Protein AF-A0A662EWU8-F1 (afdb_monomer_lite)

pLDDT: mean 78.23, std 19.75, range [33.28, 98.69]

Structure (mmCIF, N/CA/C/O backbone):
data_AF-A0A662EWU8-F1
#
_entry.id   AF-A0A662EWU8-F1
#
loop_
_atom_site.group_PDB
_atom_site.id
_atom_site.type_symbol
_atom_site.label_atom_id
_atom_site.label_alt_id
_atom_site.label_comp_id
_atom_site.label_asym_id
_atom_site.label_entity_id
_atom_site.label_seq_id
_atom_site.pdbx_PDB_ins_code
_atom_site.Cartn_x
_atom_site.Cartn_y
_atom_site.Cartn_z
_atom_site.occupancy
_atom_site.B_iso_or_equiv
_atom_site.auth_seq_id
_atom_site.auth_comp_id
_atom_site.auth_asym_id
_atom_site.auth_atom_id
_atom_site.pdbx_PDB_model_num
ATOM 1 N N . MET A 1 1 ? -9.246 -21.190 12.528 1.00 51.22 1 MET A N 1
ATOM 2 C CA . MET A 1 1 ? -8.626 -21.209 13.874 1.00 51.22 1 MET A CA 1
ATOM 3 C C . MET A 1 1 ? -7.236 -21.807 13.786 1.00 51.22 1 MET A C 1
ATOM 5 O O . MET A 1 1 ? -7.092 -22.950 13.366 1.00 51.22 1 MET A O 1
ATOM 9 N N . ASN A 1 2 ? -6.225 -21.019 14.144 1.00 52.97 2 ASN A N 1
ATOM 10 C CA . ASN A 1 2 ? -4.827 -21.432 14.116 1.00 52.97 2 ASN A CA 1
ATOM 11 C C . ASN A 1 2 ? -4.598 -22.553 15.151 1.00 52.97 2 ASN A C 1
ATOM 13 O O . ASN A 1 2 ? -5.085 -22.444 16.279 1.00 52.97 2 ASN A O 1
ATOM 17 N N . LYS A 1 3 ? -3.885 -23.634 14.799 1.00 59.28 3 LYS A N 1
ATOM 18 C CA . LYS A 1 3 ? -3.670 -24.796 15.699 1.00 59.28 3 LYS A CA 1
ATOM 19 C C . LYS A 1 3 ? -3.056 -24.385 17.046 1.00 59.28 3 LYS A C 1
ATOM 21 O O . LYS A 1 3 ? -3.365 -24.975 18.078 1.00 59.28 3 LYS A O 1
ATOM 26 N N . THR A 1 4 ? -2.263 -23.320 17.038 1.00 57.41 4 THR A N 1
ATOM 27 C CA . THR A 1 4 ? -1.643 -22.705 18.215 1.00 57.41 4 THR A CA 1
ATOM 28 C C . THR A 1 4 ? -2.669 -22.075 19.160 1.00 57.41 4 THR A C 1
ATOM 30 O O . THR A 1 4 ? -2.573 -22.247 20.372 1.00 57.41 4 THR A O 1
ATOM 33 N N . ALA A 1 5 ? -3.703 -21.422 18.621 1.00 54.12 5 ALA A N 1
ATOM 34 C CA . ALA A 1 5 ? -4.773 -20.822 19.418 1.00 54.12 5 ALA A CA 1
ATOM 35 C C . ALA A 1 5 ? -5.625 -21.895 20.114 1.00 54.12 5 ALA A C 1
ATOM 37 O O . ALA A 1 5 ? -6.000 -21.734 21.272 1.00 54.12 5 ALA A O 1
ATOM 38 N N . LEU A 1 6 ? -5.860 -23.032 19.447 1.00 64.44 6 LEU A N 1
ATOM 39 C CA . LEU A 1 6 ? -6.594 -24.161 20.026 1.00 64.44 6 LEU A CA 1
ATOM 40 C C . LEU A 1 6 ? -5.825 -24.817 21.191 1.00 64.44 6 LEU A C 1
ATOM 42 O O . LEU A 1 6 ? -6.428 -25.167 22.204 1.00 64.44 6 LEU A O 1
ATOM 46 N N . MET A 1 7 ? -4.497 -24.958 21.075 1.00 64.81 7 MET A N 1
ATOM 47 C CA . MET A 1 7 ? -3.661 -25.512 22.150 1.00 64.81 7 MET A CA 1
ATOM 48 C C . MET A 1 7 ? -3.632 -24.616 23.394 1.00 64.81 7 MET A C 1
ATOM 50 O O . MET A 1 7 ? -3.741 -25.123 24.508 1.00 64.81 7 MET A O 1
ATOM 54 N N . ILE A 1 8 ? -3.514 -23.296 23.220 1.00 65.62 8 ILE A N 1
ATOM 55 C CA . ILE A 1 8 ? -3.480 -22.344 24.342 1.00 65.62 8 ILE A CA 1
ATOM 56 C C . ILE A 1 8 ? -4.811 -22.370 25.110 1.00 65.62 8 ILE A C 1
ATOM 58 O O . ILE A 1 8 ? -4.815 -22.432 26.339 1.00 65.62 8 ILE A O 1
ATOM 62 N N . LEU A 1 9 ? -5.936 -22.424 24.393 1.00 66.00 9 LEU A N 1
ATOM 63 C CA . LEU A 1 9 ? -7.277 -22.486 24.985 1.00 66.00 9 LEU A CA 1
ATOM 64 C C . LEU A 1 9 ? -7.493 -23.777 25.797 1.00 66.00 9 LEU A C 1
ATOM 66 O O . LEU A 1 9 ? -8.070 -23.744 26.885 1.00 66.00 9 LEU A O 1
ATOM 70 N N . LEU A 1 10 ? -6.956 -24.904 25.318 1.00 68.38 10 LEU A N 1
ATOM 71 C CA . LEU A 1 10 ? -6.970 -26.182 26.038 1.00 68.38 10 LEU A CA 1
ATOM 72 C C . LEU A 1 10 ? -6.142 -26.142 27.330 1.00 68.38 10 LEU A C 1
ATOM 74 O O . LEU A 1 10 ? -6.591 -26.648 28.357 1.00 68.38 10 LEU A O 1
ATOM 78 N N . ILE A 1 11 ? -4.963 -25.513 27.311 1.00 69.06 11 ILE A N 1
ATOM 79 C CA . ILE A 1 11 ? -4.109 -25.378 28.502 1.00 69.06 11 ILE A CA 1
ATOM 80 C C . ILE A 1 11 ? -4.790 -24.502 29.563 1.00 69.06 11 ILE A C 1
ATOM 82 O O . ILE A 1 11 ? -4.799 -24.865 30.740 1.00 69.06 11 ILE A O 1
ATOM 86 N N . ILE A 1 12 ? -5.416 -23.392 29.158 1.00 69.81 12 ILE A N 1
ATOM 87 C CA . ILE A 1 12 ? -6.144 -22.494 30.070 1.00 69.81 12 ILE A CA 1
ATOM 88 C C . ILE A 1 12 ? -7.323 -23.222 30.733 1.00 69.81 12 ILE A C 1
ATOM 90 O O . ILE A 1 12 ? -7.501 -23.125 31.949 1.00 69.81 12 ILE A O 1
ATOM 94 N N . LEU A 1 13 ? -8.082 -24.014 29.968 1.00 65.62 13 LEU A N 1
ATOM 95 C CA . LEU A 1 13 ? -9.186 -24.822 30.497 1.00 65.62 13 LEU A CA 1
ATOM 96 C C . LEU A 1 13 ? -8.715 -25.858 31.525 1.00 65.62 13 LEU A C 1
ATOM 98 O O . LEU A 1 13 ? -9.341 -26.013 32.574 1.00 65.62 13 LEU A O 1
ATOM 102 N N . ILE A 1 14 ? -7.593 -26.532 31.266 1.00 67.06 14 ILE A N 1
ATOM 103 C CA . ILE A 1 14 ? -7.030 -27.523 32.194 1.00 67.06 14 ILE A CA 1
ATOM 104 C C . ILE A 1 14 ? -6.593 -26.852 33.506 1.00 67.06 14 ILE A C 1
ATOM 106 O O . ILE A 1 14 ? -6.897 -27.356 34.588 1.00 67.06 14 ILE A O 1
ATOM 110 N N . VAL A 1 15 ? -5.942 -25.686 33.435 1.00 68.25 15 VAL A N 1
ATOM 111 C CA . VAL A 1 15 ? -5.520 -24.929 34.626 1.00 68.25 15 VAL A CA 1
ATOM 112 C C . VAL A 1 15 ? -6.727 -24.439 35.437 1.00 68.25 15 VAL A C 1
ATOM 114 O O . VAL A 1 15 ? -6.724 -24.556 36.665 1.00 68.25 15 VAL A O 1
ATOM 117 N N . ALA A 1 16 ? -7.789 -23.966 34.778 1.00 61.47 16 ALA A N 1
ATOM 118 C CA . ALA A 1 16 ? -9.012 -23.513 35.444 1.00 61.47 16 ALA A CA 1
ATOM 119 C C . ALA A 1 16 ? -9.717 -24.641 36.223 1.00 61.47 16 ALA A C 1
ATOM 121 O O . ALA A 1 16 ? -10.156 -24.433 37.357 1.00 61.47 16 ALA A O 1
ATOM 122 N N . VAL A 1 17 ? -9.765 -25.856 35.663 1.00 65.19 17 VAL A N 1
ATOM 123 C CA . VAL A 1 17 ? -10.359 -27.029 36.330 1.00 65.19 17 VAL A CA 1
ATOM 124 C C . VAL A 1 17 ? -9.543 -27.452 37.557 1.00 65.19 17 VAL A C 1
ATOM 126 O O . VAL A 1 17 ? -10.122 -27.752 38.603 1.00 65.19 17 VAL A O 1
ATOM 129 N N . ILE A 1 18 ? -8.208 -27.413 37.477 1.00 62.31 18 ILE A N 1
ATOM 130 C CA . ILE A 1 18 ? -7.324 -27.761 38.603 1.00 62.31 18 ILE A CA 1
ATOM 131 C C . ILE A 1 18 ? -7.493 -26.764 39.759 1.00 62.31 18 ILE A C 1
ATOM 133 O O . ILE A 1 18 ? -7.638 -27.166 40.915 1.00 62.31 18 ILE A O 1
ATOM 137 N N . ILE A 1 19 ? -7.525 -25.462 39.461 1.00 59.12 19 ILE A N 1
ATOM 138 C CA . ILE A 1 19 ? -7.686 -24.417 40.483 1.00 59.12 19 ILE A CA 1
ATOM 139 C C . ILE A 1 19 ? -9.084 -24.491 41.121 1.00 59.12 19 ILE A C 1
ATOM 141 O O . ILE A 1 19 ? -9.202 -24.407 42.347 1.00 59.12 19 ILE A O 1
ATOM 145 N N . GLY A 1 20 ? -10.132 -24.718 40.319 1.00 47.50 20 GLY A N 1
ATOM 146 C CA . GLY A 1 20 ? -11.506 -24.884 40.804 1.00 47.50 20 GLY A CA 1
ATOM 147 C C . GLY A 1 20 ? -11.689 -26.109 41.708 1.00 47.50 20 GLY A C 1
ATOM 148 O O . GLY A 1 20 ? -12.321 -26.010 42.763 1.00 47.50 20 GLY A O 1
ATOM 149 N N . GLY A 1 21 ? -11.072 -27.242 41.356 1.00 46.25 21 GLY A N 1
ATOM 150 C CA . GLY A 1 21 ? -11.110 -28.468 42.159 1.00 46.25 21 GLY A CA 1
ATOM 151 C C . GLY A 1 21 ? -10.453 -28.308 43.534 1.00 46.25 21 GLY A C 1
ATOM 152 O O . GLY A 1 21 ? -11.021 -28.715 44.548 1.00 46.25 21 GLY A O 1
ATOM 153 N N . ILE A 1 22 ? -9.302 -27.629 43.603 1.00 53.53 22 ILE A N 1
ATOM 154 C CA . ILE A 1 22 ? -8.590 -27.372 44.869 1.00 53.53 22 ILE A CA 1
ATOM 155 C C . ILE A 1 22 ? -9.406 -26.451 45.797 1.00 53.53 22 ILE A C 1
ATOM 157 O O . ILE A 1 22 ? -9.381 -26.610 47.023 1.00 53.53 22 ILE A O 1
ATOM 161 N N . PHE A 1 23 ? -10.155 -25.495 45.236 1.00 46.50 23 PHE A N 1
ATOM 162 C CA . PHE A 1 23 ? -10.954 -24.552 46.021 1.00 46.50 23 PHE A CA 1
ATOM 163 C C . PHE A 1 23 ? -12.201 -25.206 46.642 1.00 46.50 23 PHE A C 1
ATOM 165 O O . PHE A 1 23 ? -12.532 -24.924 47.796 1.00 46.50 23 PHE A O 1
ATOM 172 N N . ALA A 1 24 ? -12.841 -26.138 45.927 1.00 47.59 24 ALA A N 1
ATOM 173 C CA . ALA A 1 24 ? -14.002 -26.881 46.424 1.00 47.59 24 ALA A CA 1
ATOM 174 C C . ALA A 1 24 ? -13.655 -27.789 47.621 1.00 47.59 24 ALA A C 1
ATOM 176 O O . ALA A 1 24 ? -14.399 -27.835 48.603 1.00 47.59 24 ALA A O 1
ATOM 177 N N . VAL A 1 25 ? -12.481 -28.433 47.607 1.00 47.03 25 VAL A N 1
ATOM 178 C CA . VAL A 1 25 ? -12.020 -29.302 48.709 1.00 47.03 25 VAL A CA 1
ATOM 179 C C . VAL A 1 25 ? -11.765 -28.502 49.994 1.00 47.03 25 VAL A C 1
ATOM 181 O O . VAL A 1 25 ? -12.147 -28.928 51.086 1.00 47.03 25 VAL A O 1
ATOM 184 N N . ARG A 1 26 ? -11.211 -27.284 49.897 1.00 48.44 26 ARG A N 1
ATOM 185 C CA . ARG A 1 26 ? -11.016 -26.409 51.073 1.00 48.44 26 ARG A CA 1
ATOM 186 C C . ARG A 1 26 ? -12.326 -25.917 51.696 1.00 48.44 26 ARG A C 1
ATOM 188 O O . ARG A 1 26 ? -12.344 -25.647 52.898 1.00 48.44 26 ARG A O 1
ATOM 195 N N . ALA A 1 27 ? -13.400 -25.794 50.914 1.00 46.44 27 ALA A N 1
ATOM 196 C CA . ALA A 1 27 ? -14.707 -25.369 51.413 1.00 46.44 27 ALA A CA 1
ATOM 197 C C . ALA A 1 27 ? -15.411 -26.478 52.216 1.00 46.44 27 ALA A C 1
ATOM 199 O O . ALA A 1 27 ? -16.007 -26.194 53.254 1.00 46.44 27 ALA A O 1
ATOM 200 N N . VAL A 1 28 ? -15.273 -27.742 51.801 1.00 47.97 28 VAL A N 1
ATOM 201 C CA . VAL A 1 28 ? -15.883 -28.892 52.496 1.00 47.97 28 VAL A CA 1
ATOM 202 C C . VAL A 1 28 ? -15.183 -29.190 53.831 1.00 47.97 28 VAL A C 1
ATOM 204 O O . VAL A 1 28 ? -15.845 -29.498 54.821 1.00 47.97 28 VAL A O 1
ATOM 207 N N . VAL A 1 29 ? -13.863 -28.987 53.920 1.00 45.25 29 VAL A N 1
ATOM 208 C CA . VAL A 1 29 ? -13.081 -29.241 55.150 1.00 45.25 29 VAL A CA 1
ATOM 209 C C . VAL A 1 29 ? -13.365 -28.225 56.275 1.00 45.25 29 VAL A C 1
ATOM 211 O O . VAL A 1 29 ? -13.166 -28.536 57.448 1.00 45.25 29 VAL A O 1
ATOM 214 N N . LYS A 1 30 ? -13.897 -27.029 55.978 1.00 41.75 30 LYS A N 1
ATOM 215 C CA . LYS A 1 30 ? -14.212 -26.010 57.005 1.00 41.75 30 LYS A CA 1
ATOM 216 C C . LYS A 1 30 ? -15.579 -26.166 57.690 1.00 41.75 30 LYS A C 1
ATOM 218 O O . LYS A 1 30 ? -15.845 -25.429 58.635 1.00 41.75 30 LYS A O 1
ATOM 223 N N . SER A 1 31 ? -16.430 -27.102 57.260 1.00 43.09 31 SER A N 1
ATOM 224 C CA . SER A 1 31 ? -17.796 -27.261 57.798 1.00 43.09 31 SER A CA 1
ATOM 225 C C . SER A 1 31 ? -17.938 -28.322 58.903 1.00 43.09 31 SER A C 1
ATOM 227 O O . SER A 1 31 ? -19.032 -28.480 59.445 1.00 43.09 31 SER A O 1
ATOM 229 N N . ALA A 1 32 ? -16.884 -29.062 59.252 1.00 43.50 32 ALA A N 1
ATOM 230 C CA . ALA A 1 32 ? -16.985 -30.206 60.161 1.00 43.50 32 ALA A CA 1
ATOM 231 C C . ALA A 1 32 ? -16.188 -29.998 61.458 1.00 43.50 32 ALA A C 1
ATOM 233 O O . ALA A 1 32 ? -15.168 -30.638 61.698 1.00 43.50 32 ALA A O 1
ATOM 234 N N . THR A 1 33 ? -16.691 -29.132 62.336 1.00 45.72 33 THR A N 1
ATOM 235 C CA . THR A 1 33 ? -16.273 -29.097 63.744 1.00 45.72 33 THR A CA 1
ATOM 236 C C . THR A 1 33 ? -17.504 -29.086 64.636 1.00 45.72 33 THR A C 1
ATOM 238 O O . THR A 1 33 ? -18.063 -28.032 64.910 1.00 45.72 33 THR A O 1
ATOM 241 N N . ASN A 1 34 ? -17.933 -30.281 65.063 1.00 39.62 34 ASN A N 1
ATOM 242 C CA . ASN A 1 34 ? -18.439 -30.554 66.413 1.00 39.62 34 ASN A CA 1
ATOM 243 C C . ASN A 1 34 ? -18.612 -32.074 66.647 1.00 39.62 34 ASN A C 1
ATOM 245 O O . ASN A 1 34 ? -19.576 -32.686 66.209 1.00 39.62 34 ASN A O 1
ATOM 249 N N . THR A 1 35 ? -17.653 -32.633 67.391 1.00 40.75 35 THR A N 1
ATOM 250 C CA . THR A 1 35 ? -17.856 -33.498 68.572 1.00 40.75 35 THR A CA 1
ATOM 251 C C . THR A 1 35 ? -18.507 -34.893 68.405 1.00 40.75 35 THR A C 1
ATOM 253 O O . THR A 1 35 ? -19.720 -35.059 68.456 1.00 40.75 35 THR A O 1
ATOM 256 N N . THR A 1 36 ? -17.622 -35.906 68.415 1.00 44.06 36 THR A N 1
ATOM 257 C CA . THR A 1 36 ? -17.759 -37.253 69.030 1.00 44.06 36 THR A CA 1
ATOM 258 C C . THR A 1 36 ? -18.513 -38.365 68.282 1.00 44.06 36 THR A C 1
ATOM 260 O O . THR A 1 36 ? -19.571 -38.802 68.718 1.00 44.06 36 THR A O 1
ATOM 263 N N . GLN A 1 37 ? -17.864 -38.975 67.281 1.00 39.97 37 GLN A N 1
ATOM 264 C CA . GLN A 1 37 ? -17.948 -40.424 67.008 1.00 39.97 37 GLN A CA 1
ATOM 265 C C . GLN A 1 37 ? -16.569 -40.940 66.565 1.00 39.97 37 GLN A C 1
ATOM 267 O O . GLN A 1 37 ? -16.235 -41.025 65.387 1.00 39.97 37 GLN A O 1
ATOM 272 N N . ASN A 1 38 ? -15.727 -41.208 67.561 1.00 50.34 38 ASN A N 1
ATOM 273 C CA . ASN A 1 38 ? -14.336 -41.619 67.403 1.00 50.34 38 ASN A CA 1
ATOM 274 C C . ASN A 1 38 ? -14.239 -43.135 67.134 1.00 50.34 38 ASN A C 1
ATOM 276 O O . ASN A 1 38 ? -14.946 -43.910 67.773 1.00 50.34 38 ASN A O 1
ATOM 280 N N . LEU A 1 39 ? -13.306 -43.516 66.252 1.00 43.66 39 LEU A N 1
ATOM 281 C CA . LEU A 1 39 ? -12.791 -44.855 65.893 1.00 43.66 39 LEU A CA 1
ATOM 282 C C . LEU A 1 39 ? -13.272 -45.555 64.602 1.00 43.66 39 LEU A C 1
ATOM 284 O O . LEU A 1 39 ? -12.431 -46.196 63.983 1.00 43.66 39 LEU A O 1
ATOM 288 N N . THR A 1 40 ? -14.505 -45.410 64.103 1.00 47.47 40 THR A N 1
ATOM 289 C CA . THR A 1 40 ? -14.893 -46.024 62.799 1.00 47.47 40 THR A CA 1
ATOM 290 C C . THR A 1 40 ? -14.774 -45.079 61.603 1.00 47.47 40 THR A C 1
ATOM 292 O O . THR A 1 40 ? -14.431 -45.523 60.510 1.00 47.47 40 THR A O 1
ATOM 295 N N . GLN A 1 41 ? -14.976 -43.772 61.795 1.00 47.00 41 GLN A N 1
ATOM 296 C CA . GLN A 1 41 ? -14.809 -42.783 60.720 1.00 47.00 41 GLN A CA 1
ATOM 297 C C . GLN A 1 41 ? -13.339 -42.547 60.366 1.00 47.00 41 GLN A C 1
ATOM 299 O O . GLN A 1 41 ? -13.012 -42.393 59.198 1.00 47.00 41 GLN A O 1
ATOM 304 N N . GLN A 1 42 ? -12.433 -42.602 61.343 1.00 44.16 42 GLN A N 1
ATOM 305 C CA . GLN A 1 42 ? -11.007 -42.351 61.113 1.00 44.16 42 GLN A CA 1
ATOM 306 C C . GLN A 1 42 ? -10.372 -43.416 60.199 1.00 44.16 42 GLN A C 1
ATOM 308 O O . GLN A 1 42 ? -9.528 -43.094 59.374 1.00 44.16 42 GLN A O 1
ATOM 313 N N . GLN A 1 43 ? -10.859 -44.660 60.265 1.00 46.53 43 GLN A N 1
ATOM 314 C CA . GLN A 1 43 ? -10.416 -45.766 59.410 1.00 46.53 43 GLN A CA 1
ATOM 315 C C . GLN A 1 43 ? -11.028 -45.716 57.992 1.00 46.53 43 GLN A C 1
ATOM 317 O O . GLN A 1 43 ? -10.437 -46.240 57.051 1.00 46.53 43 GLN A O 1
ATOM 322 N N . GLN A 1 44 ? -12.192 -45.071 57.825 1.00 47.81 44 GLN A N 1
ATOM 323 C CA . GLN A 1 44 ? -12.800 -44.799 56.514 1.00 47.81 44 GLN A CA 1
ATOM 324 C C . GLN A 1 44 ? -12.187 -43.570 55.829 1.00 47.81 44 GLN A C 1
ATOM 326 O O . GLN A 1 44 ? -12.023 -43.587 54.613 1.00 47.81 44 GLN A O 1
ATOM 331 N N . VAL A 1 45 ? -11.792 -42.548 56.596 1.00 52.84 45 VAL A N 1
ATOM 332 C CA . VAL A 1 45 ? -11.069 -41.371 56.087 1.00 52.84 45 VAL A CA 1
ATOM 333 C C . VAL A 1 45 ? -9.669 -41.765 55.601 1.00 52.84 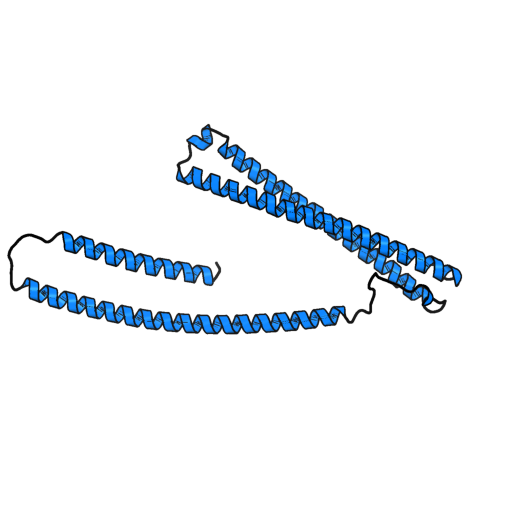45 VAL A C 1
ATOM 335 O O . VAL A 1 45 ? -9.302 -41.391 54.494 1.00 52.84 45 VAL A O 1
ATOM 338 N N . ASP A 1 46 ? -8.952 -42.629 56.329 1.00 50.62 46 ASP A N 1
ATOM 339 C CA . ASP A 1 46 ? -7.632 -43.148 55.915 1.00 50.62 46 ASP A CA 1
ATOM 340 C C . ASP A 1 46 ? -7.685 -44.001 54.624 1.00 50.62 46 ASP A C 1
ATOM 342 O O . ASP A 1 46 ? -6.721 -44.068 53.856 1.00 50.62 46 ASP A O 1
ATOM 346 N N . LEU A 1 47 ? -8.806 -44.694 54.375 1.00 54.41 47 LEU A N 1
ATOM 347 C CA . LEU A 1 47 ? -9.026 -45.461 53.140 1.00 54.41 47 LEU A CA 1
ATOM 348 C C . LEU A 1 47 ? -9.436 -44.558 51.968 1.00 54.41 47 LEU A C 1
ATOM 350 O O . LEU A 1 47 ? -9.001 -44.801 50.841 1.00 54.41 47 LEU A O 1
ATOM 354 N N . ALA A 1 48 ? -10.244 -43.528 52.232 1.00 55.28 48 ALA A N 1
ATOM 355 C CA . ALA A 1 48 ? -10.649 -42.535 51.241 1.00 55.28 48 ALA A CA 1
ATOM 356 C C . ALA A 1 48 ? -9.458 -41.668 50.794 1.00 55.28 48 ALA A C 1
ATOM 358 O O . ALA A 1 48 ? -9.229 -41.548 49.593 1.00 55.28 48 ALA A O 1
ATOM 359 N N . GLU A 1 49 ? -8.621 -41.192 51.725 1.00 57.50 49 GLU A N 1
ATOM 360 C CA . GLU A 1 49 ? -7.383 -40.462 51.401 1.00 57.50 49 GLU A CA 1
ATOM 361 C C . GLU A 1 49 ? -6.408 -41.323 50.589 1.00 57.50 49 GLU A C 1
ATOM 363 O O . GLU A 1 49 ? -5.786 -40.840 49.644 1.00 57.50 49 GLU A O 1
ATOM 368 N N . LYS A 1 50 ? -6.287 -42.624 50.893 1.00 61.91 50 LYS A N 1
ATOM 369 C CA . LYS A 1 50 ? -5.456 -43.536 50.088 1.00 61.91 50 LYS A CA 1
ATOM 370 C C . LYS A 1 50 ? -6.016 -43.771 48.688 1.00 61.91 50 LYS A C 1
ATOM 372 O O . LYS A 1 50 ? -5.225 -43.905 47.756 1.00 61.91 50 LYS A O 1
ATOM 377 N N . SER A 1 51 ? -7.338 -43.829 48.536 1.00 66.06 51 SER A N 1
ATOM 378 C CA . SER A 1 51 ? -7.996 -43.955 47.232 1.00 66.06 51 SER A CA 1
ATOM 379 C C . SER A 1 51 ? -7.762 -42.710 46.374 1.00 66.06 51 SER A C 1
ATOM 381 O O . SER A 1 51 ? -7.323 -42.828 45.231 1.00 66.06 51 SER A O 1
ATOM 383 N N . GLU A 1 52 ? -7.957 -41.520 46.945 1.00 67.25 52 GLU A N 1
ATOM 384 C CA . GLU A 1 52 ? -7.719 -40.247 46.256 1.00 67.25 52 GLU A CA 1
ATOM 385 C C . GLU A 1 52 ? -6.240 -40.052 45.903 1.00 67.25 52 GLU A C 1
ATOM 387 O O . GLU A 1 52 ? -5.921 -39.597 44.807 1.00 67.25 52 GLU A O 1
ATOM 392 N N . LEU A 1 53 ? -5.311 -40.468 46.772 1.00 69.44 53 LEU A N 1
ATOM 393 C CA . LEU A 1 53 ? -3.874 -40.401 46.492 1.00 69.44 53 LEU A CA 1
ATOM 394 C C . LEU A 1 53 ? -3.462 -41.307 45.317 1.00 69.44 53 LEU A C 1
ATOM 396 O O . LEU A 1 53 ? -2.553 -40.967 44.558 1.00 69.44 53 LEU A O 1
ATOM 400 N N . VAL A 1 54 ? -4.098 -42.473 45.170 1.00 75.81 54 VAL A N 1
ATOM 401 C CA . VAL A 1 54 ? -3.865 -43.376 44.030 1.00 75.81 54 VAL A CA 1
ATOM 402 C C . VAL A 1 54 ? -4.418 -42.764 42.744 1.00 75.81 54 VAL A C 1
ATOM 404 O O . VAL A 1 54 ? -3.750 -42.810 41.711 1.00 75.81 54 VAL A O 1
ATOM 407 N N . GLU A 1 55 ? -5.587 -42.133 42.807 1.00 74.81 55 GLU A N 1
ATOM 408 C CA . GLU A 1 55 ? -6.194 -41.468 41.656 1.00 74.81 55 GLU A CA 1
ATOM 409 C C . GLU A 1 55 ? -5.393 -40.238 41.205 1.00 74.81 55 GLU A C 1
ATOM 411 O O . GLU A 1 55 ? -5.079 -40.111 40.021 1.00 74.81 55 GLU A O 1
ATOM 416 N N . LEU A 1 56 ? -4.926 -39.411 42.144 1.00 71.88 56 LEU A N 1
ATOM 417 C CA . LEU A 1 56 ? -4.008 -38.297 41.881 1.00 71.88 56 LEU A CA 1
ATOM 418 C C . LEU A 1 56 ? -2.687 -38.760 41.256 1.00 71.88 56 LEU A C 1
ATOM 420 O O . LEU A 1 56 ? -2.187 -38.113 40.339 1.00 71.88 56 LEU A O 1
ATOM 424 N N . LYS A 1 57 ? -2.124 -39.893 41.697 1.00 74.81 57 LYS A N 1
ATOM 425 C CA . LYS A 1 57 ? -0.910 -40.465 41.084 1.00 74.81 57 LYS A CA 1
ATOM 426 C C . LYS A 1 57 ? -1.145 -40.923 39.647 1.00 74.81 57 LYS A C 1
ATOM 428 O O . LYS A 1 57 ? -0.285 -40.706 38.796 1.00 74.81 57 LYS A O 1
ATOM 433 N N . ASN A 1 58 ? -2.301 -41.519 39.369 1.00 78.12 58 ASN A N 1
ATOM 434 C CA . ASN A 1 58 ? -2.665 -41.926 38.013 1.00 78.12 58 ASN A CA 1
ATOM 435 C C . ASN A 1 58 ? -2.874 -40.708 37.102 1.00 78.12 58 ASN A C 1
ATOM 437 O O . ASN A 1 58 ? -2.393 -40.702 35.970 1.00 78.12 58 ASN A O 1
ATOM 441 N N . GLN A 1 59 ? -3.517 -39.650 37.607 1.00 74.94 59 GLN A N 1
ATOM 442 C CA . GLN A 1 59 ? -3.672 -38.387 36.882 1.00 74.94 59 GLN A CA 1
ATOM 443 C C . GLN A 1 59 ? -2.323 -37.706 36.617 1.00 74.94 59 GLN A C 1
ATOM 445 O O . GLN A 1 59 ? -2.093 -37.234 35.506 1.00 74.94 59 GLN A O 1
ATOM 450 N N . LEU A 1 60 ? -1.405 -37.709 37.590 1.00 72.44 60 LEU A N 1
ATOM 451 C CA . LEU A 1 60 ? -0.059 -37.154 37.423 1.00 72.44 60 LEU A CA 1
ATOM 452 C C . LEU A 1 60 ? 0.720 -37.895 36.326 1.00 72.44 60 LEU A C 1
ATOM 454 O O . LEU A 1 60 ? 1.314 -37.263 35.460 1.00 72.44 6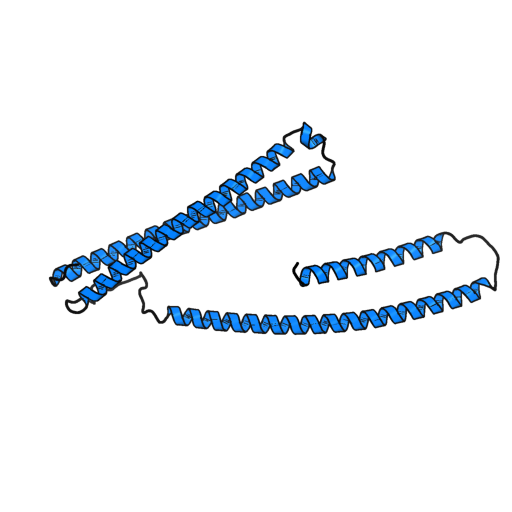0 LEU A O 1
ATOM 458 N N . SER A 1 61 ? 0.653 -39.229 36.313 1.00 79.88 61 SER A N 1
ATOM 459 C CA . SER A 1 61 ? 1.304 -40.055 35.287 1.00 79.88 61 SER A CA 1
ATOM 460 C C . SER A 1 61 ? 0.705 -39.840 33.887 1.00 79.88 61 SER A C 1
ATOM 462 O O . SER A 1 61 ? 1.435 -39.770 32.891 1.00 79.88 61 SER A O 1
ATOM 464 N N . ALA A 1 62 ? -0.618 -39.674 33.796 1.00 74.69 62 ALA A N 1
ATOM 465 C CA . ALA A 1 62 ? -1.285 -39.321 32.544 1.00 74.69 62 ALA A CA 1
ATOM 466 C C . ALA A 1 62 ? -0.857 -37.927 32.049 1.00 74.69 62 ALA A C 1
ATOM 468 O O . ALA A 1 62 ? -0.598 -37.741 30.858 1.00 74.69 62 ALA A O 1
ATOM 469 N N . LEU A 1 63 ? -0.709 -36.967 32.967 1.00 72.62 63 LEU A N 1
ATOM 470 C CA . LEU A 1 63 ? -0.255 -35.614 32.656 1.00 72.62 63 LEU A CA 1
ATOM 471 C C . LEU A 1 63 ? 1.208 -35.595 32.189 1.00 72.62 63 LEU A C 1
ATOM 473 O O . LEU A 1 63 ? 1.513 -34.957 31.186 1.00 72.62 63 LEU A O 1
ATOM 477 N N . GLU A 1 64 ? 2.099 -36.345 32.842 1.00 76.50 64 GLU A N 1
ATOM 478 C CA . GLU A 1 64 ? 3.499 -36.509 32.418 1.00 76.50 64 GLU A CA 1
ATOM 479 C C . GLU A 1 64 ? 3.601 -37.095 31.003 1.00 76.50 64 GLU A C 1
ATOM 481 O O . GLU A 1 64 ? 4.400 -36.637 30.183 1.00 76.50 64 GLU A O 1
ATOM 486 N N . THR A 1 65 ? 2.747 -38.068 30.684 1.00 82.19 65 THR A N 1
ATOM 487 C CA . THR A 1 65 ? 2.671 -38.653 29.339 1.00 82.19 65 THR A CA 1
ATOM 488 C C . THR A 1 65 ? 2.208 -37.616 28.313 1.00 82.19 65 THR A C 1
ATOM 490 O O . THR A 1 65 ? 2.817 -37.479 27.251 1.00 82.19 65 THR A O 1
ATOM 493 N N . SER A 1 66 ? 1.184 -36.826 28.646 1.00 73.94 66 SER A N 1
ATOM 494 C CA . SER A 1 66 ? 0.693 -35.754 27.776 1.00 73.94 66 SER A CA 1
ATOM 495 C C . SER A 1 66 ? 1.746 -34.663 27.545 1.00 73.94 66 SER A C 1
ATOM 497 O O . SER A 1 66 ? 1.901 -34.196 26.419 1.00 73.94 66 SER A O 1
ATOM 499 N N . ILE A 1 67 ? 2.506 -34.284 28.577 1.00 76.06 67 ILE A N 1
ATOM 500 C CA . ILE A 1 67 ? 3.599 -33.303 28.475 1.00 76.06 67 ILE A CA 1
ATOM 501 C C . ILE A 1 67 ? 4.696 -33.808 27.531 1.00 76.06 67 ILE A C 1
ATOM 503 O O . ILE A 1 67 ? 5.204 -33.047 26.704 1.00 76.06 67 ILE A O 1
ATOM 507 N N . ASN A 1 68 ? 5.048 -35.092 27.615 1.00 80.94 68 ASN A N 1
ATOM 508 C CA . ASN A 1 68 ? 6.058 -35.683 26.738 1.00 80.94 68 ASN A CA 1
ATOM 509 C C . ASN A 1 68 ? 5.611 -35.712 25.271 1.00 80.94 68 ASN A C 1
ATOM 511 O O . ASN A 1 68 ? 6.426 -35.422 24.394 1.00 80.94 68 ASN A O 1
ATOM 515 N N . ASN A 1 69 ? 4.331 -35.985 25.008 1.00 80.44 69 ASN A N 1
ATOM 516 C CA . ASN A 1 69 ? 3.773 -35.939 23.655 1.00 80.44 69 ASN A CA 1
ATOM 517 C C . ASN A 1 69 ? 3.784 -34.511 23.091 1.00 80.44 69 ASN A C 1
ATOM 519 O O . ASN A 1 69 ? 4.297 -34.294 21.999 1.00 80.44 69 ASN A O 1
ATOM 523 N N . VAL A 1 70 ? 3.351 -33.515 23.875 1.00 76.75 70 VAL A N 1
ATOM 524 C CA . VAL A 1 70 ? 3.402 -32.097 23.465 1.00 76.75 70 VAL A CA 1
ATOM 525 C C . VAL A 1 70 ? 4.837 -31.652 23.166 1.00 76.75 70 VAL A C 1
ATOM 527 O O . VAL A 1 70 ? 5.080 -30.923 22.208 1.00 76.75 70 VAL A O 1
ATOM 530 N N . LYS A 1 71 ? 5.819 -32.106 23.951 1.00 79.44 71 LYS A N 1
ATOM 531 C CA . LYS A 1 71 ? 7.236 -31.795 23.715 1.00 79.44 71 LYS A CA 1
ATOM 532 C C . LYS A 1 71 ? 7.763 -32.404 22.410 1.00 79.44 71 LYS A C 1
ATOM 534 O O . LYS A 1 71 ? 8.615 -31.797 21.758 1.00 79.44 71 LYS A O 1
ATOM 539 N N . LEU A 1 72 ? 7.280 -33.590 22.045 1.00 84.75 72 LEU A N 1
ATOM 540 C CA . LEU A 1 72 ? 7.581 -34.249 20.774 1.00 84.75 72 LEU A CA 1
ATOM 541 C C . LEU A 1 72 ? 6.982 -33.472 19.597 1.00 84.75 72 LEU A C 1
ATOM 543 O O . LEU A 1 72 ? 7.728 -33.106 18.688 1.00 84.75 72 LEU A O 1
ATOM 547 N N . ASP A 1 73 ? 5.699 -33.118 19.679 1.00 78.75 73 ASP A N 1
ATOM 548 C CA . ASP A 1 73 ? 4.995 -32.338 18.651 1.00 78.75 73 ASP A CA 1
ATOM 549 C C . ASP A 1 73 ? 5.629 -30.954 18.449 1.00 78.75 73 ASP A C 1
ATOM 551 O O . ASP A 1 73 ? 5.788 -30.475 17.321 1.00 78.75 73 ASP A O 1
ATOM 555 N N . LEU A 1 74 ? 6.055 -30.310 19.542 1.00 75.38 74 LEU A N 1
ATOM 556 C CA . LEU A 1 74 ? 6.746 -29.025 19.488 1.00 75.38 74 LEU A CA 1
ATOM 557 C C . LEU A 1 74 ? 8.081 -29.153 18.745 1.00 75.38 74 LEU A C 1
ATOM 559 O O . LEU A 1 74 ? 8.393 -28.328 17.892 1.00 75.38 74 LEU A O 1
ATOM 563 N N . LYS A 1 75 ? 8.849 -30.213 19.025 1.00 84.31 75 LYS A N 1
ATOM 564 C CA . LYS A 1 75 ? 10.132 -30.470 18.359 1.00 84.31 75 LYS A CA 1
ATOM 565 C C . LYS A 1 75 ? 9.950 -30.738 16.865 1.00 84.31 75 LYS A C 1
ATOM 567 O O . LYS A 1 75 ? 10.739 -30.247 16.059 1.00 84.31 75 LYS A O 1
ATOM 572 N N . GLU A 1 76 ? 8.920 -31.491 16.491 1.00 85.12 76 GLU A N 1
ATOM 573 C CA . GLU A 1 76 ? 8.579 -31.735 15.088 1.00 85.12 76 GLU A CA 1
ATOM 574 C C . GLU A 1 76 ? 8.176 -30.436 14.375 1.00 85.12 76 GLU A C 1
ATOM 576 O O . GLU A 1 76 ? 8.684 -30.139 13.293 1.00 85.12 76 GLU A O 1
ATOM 581 N N . THR A 1 77 ? 7.364 -29.604 15.031 1.00 80.25 77 THR A N 1
ATOM 582 C CA . THR A 1 77 ? 6.952 -28.292 14.513 1.00 80.25 77 THR A CA 1
ATOM 583 C C . THR A 1 77 ? 8.148 -27.356 14.322 1.00 80.25 77 THR A C 1
ATOM 585 O O . THR A 1 77 ? 8.277 -26.736 13.268 1.00 80.25 77 THR A O 1
ATOM 588 N N . THR A 1 78 ? 9.067 -27.286 15.292 1.00 80.88 78 THR A N 1
ATOM 589 C CA . THR A 1 78 ? 10.297 -26.486 15.179 1.00 80.88 78 THR A CA 1
ATOM 590 C C . THR A 1 78 ? 11.168 -26.948 14.012 1.00 80.88 78 THR A C 1
ATOM 592 O O . THR A 1 78 ? 11.662 -26.116 13.255 1.00 80.88 78 THR A O 1
ATOM 595 N N . ASN A 1 79 ? 11.330 -28.260 13.823 1.00 85.44 79 ASN A N 1
ATOM 596 C CA . ASN A 1 79 ? 12.110 -28.794 12.705 1.00 85.44 79 ASN A CA 1
ATOM 597 C C . ASN A 1 79 ? 11.466 -28.465 11.349 1.00 85.44 79 ASN A C 1
ATOM 599 O O . ASN A 1 79 ? 12.172 -28.113 10.404 1.00 85.44 79 ASN A O 1
ATOM 603 N N . ASN A 1 80 ? 10.136 -28.544 11.257 1.00 84.31 80 ASN A N 1
ATOM 604 C CA . ASN A 1 80 ? 9.398 -28.196 10.045 1.00 84.31 80 ASN A CA 1
ATOM 605 C C . ASN A 1 80 ? 9.550 -26.700 9.712 1.00 84.31 80 ASN A C 1
ATOM 607 O O . ASN A 1 80 ? 9.935 -26.354 8.598 1.00 84.31 80 ASN A O 1
ATOM 611 N N . LEU A 1 81 ? 9.371 -25.820 10.702 1.00 79.38 81 LEU A N 1
ATOM 612 C CA . LEU A 1 81 ? 9.584 -24.378 10.539 1.00 79.38 81 LEU A CA 1
ATOM 613 C C . LEU A 1 81 ? 11.022 -24.051 10.123 1.00 79.38 81 LEU A C 1
ATOM 615 O O . LEU A 1 81 ? 11.229 -23.247 9.219 1.00 79.38 81 LEU A O 1
ATOM 619 N N . GLN A 1 82 ? 12.021 -24.710 10.713 1.00 83.06 82 GLN A N 1
ATOM 620 C CA . GLN A 1 82 ? 13.417 -24.516 10.322 1.00 83.06 82 GLN A CA 1
ATOM 621 C C . GLN A 1 82 ? 13.668 -24.933 8.865 1.00 83.06 82 GLN A C 1
ATOM 623 O O . GLN A 1 82 ? 14.399 -24.252 8.147 1.00 83.06 82 GLN A O 1
ATOM 628 N N . SER A 1 83 ? 13.039 -26.022 8.410 1.00 84.00 83 SER A N 1
ATOM 629 C CA . SER A 1 83 ? 13.102 -26.455 7.011 1.00 84.00 83 SER A CA 1
ATOM 630 C C . SER A 1 83 ? 12.454 -25.439 6.066 1.00 84.00 83 SER A C 1
ATOM 632 O O . SER A 1 83 ? 13.011 -25.147 5.008 1.00 84.00 83 SER A O 1
ATOM 634 N N . GLN A 1 84 ? 11.308 -24.867 6.447 1.00 80.12 84 GLN A N 1
ATOM 635 C CA . GLN A 1 84 ? 10.638 -23.822 5.667 1.00 80.12 84 GLN A CA 1
ATOM 636 C C . GLN A 1 84 ? 11.484 -22.548 5.591 1.00 80.12 84 GLN A C 1
ATOM 638 O O . GLN A 1 84 ? 11.670 -22.012 4.505 1.00 80.12 84 GLN A O 1
ATOM 643 N N . ILE A 1 85 ? 12.082 -22.114 6.707 1.00 78.06 85 ILE A N 1
ATOM 644 C CA . ILE A 1 85 ? 13.000 -20.964 6.739 1.00 78.06 85 ILE A CA 1
ATOM 645 C C . ILE A 1 85 ? 14.186 -21.182 5.796 1.00 78.06 85 ILE A C 1
ATOM 647 O O . ILE A 1 85 ? 14.571 -20.269 5.071 1.00 78.06 85 ILE A O 1
ATOM 651 N N . ASN A 1 86 ? 14.769 -22.382 5.784 1.00 81.44 86 ASN A N 1
ATOM 652 C CA . ASN A 1 86 ? 15.885 -22.685 4.889 1.00 81.44 86 ASN A CA 1
ATOM 653 C C . ASN A 1 86 ? 15.444 -22.669 3.416 1.00 81.44 86 ASN A C 1
ATOM 655 O O . ASN A 1 86 ? 16.140 -22.091 2.588 1.00 81.44 86 ASN A O 1
ATOM 659 N N . THR A 1 87 ? 14.260 -23.210 3.115 1.00 81.50 87 THR A N 1
ATOM 660 C CA . THR A 1 87 ? 13.682 -23.187 1.759 1.00 81.50 87 THR A CA 1
ATOM 661 C C . THR A 1 87 ? 13.422 -21.752 1.289 1.00 81.50 87 THR A C 1
ATOM 663 O O . THR A 1 87 ? 13.776 -21.397 0.170 1.00 81.50 87 THR A O 1
ATOM 666 N N . LEU A 1 88 ? 12.868 -20.896 2.154 1.00 73.62 88 LEU A N 1
ATOM 667 C CA . LEU A 1 88 ? 12.627 -19.481 1.850 1.00 73.62 88 LEU A CA 1
ATOM 668 C C . LEU A 1 88 ? 13.934 -18.704 1.640 1.00 73.62 88 LEU A C 1
ATOM 670 O O . LEU A 1 88 ? 14.016 -17.876 0.738 1.00 73.62 88 LEU A O 1
ATOM 674 N N . LYS A 1 89 ? 14.984 -19.000 2.418 1.00 74.94 89 LYS A N 1
ATOM 675 C CA . LYS A 1 89 ? 16.319 -18.413 2.210 1.00 74.94 89 LYS A CA 1
ATOM 676 C C . LYS A 1 89 ? 16.937 -18.828 0.875 1.00 74.94 89 LYS A C 1
ATOM 678 O O . LYS A 1 89 ? 17.536 -17.993 0.204 1.00 74.94 89 LYS A O 1
ATOM 683 N N . GLU A 1 90 ? 16.789 -20.090 0.477 1.00 73.19 90 GLU A N 1
ATOM 684 C CA . GLU A 1 90 ? 17.244 -20.573 -0.834 1.00 73.19 90 GLU A CA 1
ATOM 685 C C . GLU A 1 90 ? 16.448 -19.928 -1.981 1.00 73.19 90 GLU A C 1
ATOM 687 O O . GLU A 1 90 ? 17.035 -19.517 -2.983 1.00 73.19 90 GLU A O 1
ATOM 692 N N . GLN A 1 91 ? 15.135 -19.748 -1.817 1.00 70.31 91 GLN A N 1
ATOM 693 C CA . GLN A 1 91 ? 14.293 -19.032 -2.781 1.00 70.31 91 GLN A CA 1
ATOM 694 C C . GLN A 1 91 ? 14.672 -17.548 -2.900 1.00 70.31 91 GLN A C 1
ATOM 696 O O . GLN A 1 91 ? 14.800 -17.057 -4.019 1.00 70.31 91 GLN A O 1
ATOM 701 N N . GLN A 1 92 ? 14.944 -16.851 -1.790 1.00 62.41 92 GLN A N 1
ATOM 702 C CA . GLN A 1 92 ? 15.437 -15.465 -1.813 1.00 62.41 92 GLN A CA 1
ATOM 703 C C . GLN A 1 92 ? 16.808 -15.340 -2.488 1.00 62.41 92 GLN A C 1
ATOM 705 O O . GLN A 1 92 ? 17.014 -14.435 -3.293 1.00 62.41 92 GLN A O 1
ATOM 710 N N . ALA A 1 93 ? 17.735 -16.266 -2.221 1.00 59.12 93 ALA A N 1
ATOM 711 C CA . ALA A 1 93 ? 19.035 -16.284 -2.892 1.00 59.12 93 ALA A CA 1
ATOM 712 C C . ALA A 1 93 ? 18.903 -16.533 -4.407 1.00 59.12 93 ALA A C 1
ATOM 714 O O . ALA A 1 93 ? 19.671 -15.985 -5.198 1.00 59.12 93 ALA A O 1
ATOM 715 N N . THR A 1 94 ? 17.903 -17.319 -4.818 1.00 55.06 94 THR A N 1
ATOM 716 C CA . THR A 1 94 ? 17.604 -17.576 -6.234 1.00 55.06 94 THR A CA 1
ATOM 717 C C . THR A 1 94 ? 16.932 -16.366 -6.899 1.00 55.06 94 THR A C 1
ATOM 719 O O . THR A 1 94 ? 17.272 -16.041 -8.033 1.00 55.06 94 THR A O 1
ATOM 722 N N . GLN A 1 95 ? 16.058 -15.634 -6.193 1.00 51.06 95 GLN A N 1
ATOM 723 C CA . GLN A 1 95 ? 15.470 -14.381 -6.692 1.00 51.06 95 GLN A CA 1
ATOM 724 C C . GLN A 1 95 ? 16.507 -13.251 -6.813 1.00 51.06 95 GLN A C 1
ATOM 726 O O . GLN A 1 95 ? 16.514 -12.525 -7.804 1.00 51.06 95 GLN A O 1
ATOM 731 N N . GLN A 1 96 ? 17.466 -13.149 -5.886 1.00 46.41 96 GLN A N 1
ATOM 732 C CA . GLN A 1 96 ? 18.593 -12.214 -6.028 1.00 46.41 96 GLN A CA 1
ATOM 733 C C . GLN A 1 96 ? 19.515 -12.560 -7.212 1.00 46.41 96 GLN A C 1
ATOM 735 O O . GLN A 1 96 ? 20.157 -11.670 -7.763 1.00 46.41 96 GLN A O 1
ATOM 740 N N . GLN A 1 97 ? 19.562 -13.825 -7.649 1.00 42.03 97 GLN A N 1
ATOM 741 C CA . GLN A 1 97 ? 20.265 -14.217 -8.876 1.00 42.03 97 GLN A CA 1
ATOM 742 C C . GLN A 1 97 ? 19.446 -13.989 -10.153 1.00 42.03 97 GLN A C 1
ATOM 744 O O . GLN A 1 97 ? 20.049 -13.721 -11.190 1.00 42.03 97 GLN A O 1
ATOM 749 N N . SER A 1 98 ? 18.108 -14.029 -10.108 1.00 33.97 98 SER A N 1
ATOM 750 C CA . SER A 1 98 ? 17.289 -13.698 -11.283 1.00 33.97 98 SER A CA 1
ATOM 751 C C . SER A 1 98 ? 17.285 -12.199 -11.595 1.00 33.97 98 SER A C 1
ATOM 753 O O . SER A 1 98 ? 17.318 -11.853 -12.772 1.00 33.97 98 SER A O 1
ATOM 755 N N . PHE A 1 99 ? 17.391 -11.319 -10.590 1.00 36.50 99 PHE A N 1
ATOM 756 C CA . PHE A 1 99 ? 17.615 -9.877 -10.811 1.00 36.50 99 PHE A CA 1
ATOM 757 C C . PHE A 1 99 ? 19.042 -9.526 -11.268 1.00 36.50 99 PHE A C 1
ATOM 759 O O . PHE A 1 99 ? 19.278 -8.428 -11.758 1.00 36.50 99 PHE A O 1
ATOM 766 N N . ALA A 1 100 ? 19.997 -10.454 -11.162 1.00 33.91 100 ALA A N 1
ATOM 767 C CA . ALA A 1 100 ? 21.368 -10.266 -11.642 1.00 33.91 100 ALA A CA 1
ATOM 768 C C . ALA A 1 100 ? 21.595 -10.781 -13.080 1.00 33.91 100 ALA A C 1
ATOM 770 O O . ALA A 1 100 ? 22.729 -10.760 -13.557 1.00 33.91 100 ALA A O 1
ATOM 771 N N . SER A 1 101 ? 20.550 -11.272 -13.761 1.00 33.28 101 SER A N 1
ATOM 772 C CA . SER A 1 101 ? 20.655 -11.859 -15.111 1.00 33.28 101 SER A CA 1
ATOM 773 C C . SER A 1 101 ? 19.882 -11.120 -16.210 1.00 33.28 101 SER A C 1
ATOM 775 O O . SER A 1 101 ? 19.999 -11.478 -17.380 1.00 33.28 101 SER A O 1
ATOM 777 N N . THR A 1 102 ? 19.180 -10.043 -15.865 1.00 35.50 102 THR A N 1
ATOM 778 C CA . THR A 1 102 ? 18.863 -8.947 -16.789 1.00 35.50 102 THR A CA 1
ATOM 779 C C . THR A 1 102 ? 19.867 -7.833 -16.529 1.00 35.50 102 THR A C 1
ATOM 781 O O . THR A 1 102 ? 19.808 -7.150 -15.511 1.00 35.50 102 THR A O 1
ATOM 784 N N . ASP A 1 103 ? 20.855 -7.743 -17.416 1.00 35.66 103 ASP A N 1
ATOM 785 C CA . ASP A 1 103 ? 21.941 -6.768 -17.406 1.00 35.66 103 ASP A CA 1
ATOM 786 C C . ASP A 1 103 ? 21.478 -5.351 -17.021 1.00 35.66 103 ASP A C 1
ATOM 788 O O . ASP A 1 103 ? 20.716 -4.716 -17.742 1.00 35.66 103 ASP A O 1
ATOM 792 N N . ASN A 1 104 ? 22.014 -4.863 -15.898 1.00 34.16 104 ASN A N 1
ATOM 793 C CA . ASN A 1 104 ? 22.424 -3.481 -15.637 1.00 34.16 104 ASN A CA 1
ATOM 794 C C . ASN A 1 104 ? 21.741 -2.386 -16.477 1.00 34.16 104 ASN A C 1
ATOM 796 O O . ASN A 1 104 ? 22.370 -1.772 -17.342 1.00 34.16 104 ASN A O 1
ATOM 800 N N . PHE A 1 105 ? 20.516 -2.031 -16.113 1.00 37.91 105 PHE A N 1
ATOM 801 C CA . PHE A 1 105 ? 20.051 -0.658 -16.268 1.00 37.91 105 PHE A CA 1
ATOM 802 C C . PHE A 1 105 ? 19.791 -0.072 -14.884 1.00 37.91 105 PHE A C 1
ATOM 804 O O . PHE A 1 105 ? 18.669 0.145 -14.447 1.00 37.91 105 PHE A O 1
ATOM 811 N N . VAL A 1 106 ? 20.879 0.131 -14.140 1.00 39.31 106 VAL A N 1
ATOM 812 C CA . VAL A 1 106 ? 20.847 1.043 -13.000 1.00 39.31 106 VAL A CA 1
ATOM 813 C C . VAL A 1 106 ? 20.685 2.434 -13.607 1.00 39.31 106 VAL A C 1
ATOM 815 O O . VAL A 1 106 ? 21.576 2.892 -14.320 1.00 39.31 106 VAL A O 1
ATOM 818 N N . TYR A 1 107 ? 19.570 3.105 -13.320 1.00 46.66 107 TYR A N 1
ATOM 819 C CA . TYR A 1 107 ? 19.256 4.481 -13.747 1.00 46.66 107 TYR A CA 1
ATOM 820 C C . TYR A 1 107 ? 20.310 5.536 -13.333 1.00 46.66 107 TYR A C 1
ATOM 822 O O . TYR A 1 107 ? 20.240 6.701 -13.711 1.00 46.66 107 TYR A O 1
ATOM 830 N N . GLY A 1 108 ? 21.352 5.132 -12.606 1.00 45.94 108 GLY A N 1
ATOM 831 C CA . GLY A 1 108 ? 22.555 5.911 -12.358 1.00 45.94 108 GLY A CA 1
ATOM 832 C C . GLY A 1 108 ? 23.654 5.622 -13.383 1.00 45.94 108 GLY A C 1
ATOM 833 O O . GLY A 1 108 ? 24.342 4.609 -13.294 1.00 45.94 108 GLY A O 1
ATOM 834 N N . SER A 1 109 ? 23.902 6.598 -14.264 1.00 59.31 109 SER A N 1
ATOM 835 C CA . SER A 1 109 ? 25.087 6.721 -15.135 1.00 59.31 109 SER A CA 1
ATOM 836 C C . SER A 1 109 ? 25.100 5.866 -16.415 1.00 59.31 109 SER A C 1
ATOM 838 O O . SER A 1 109 ? 26.037 5.102 -16.664 1.00 59.31 109 SER A O 1
ATOM 840 N N . PHE A 1 110 ? 24.146 6.095 -17.320 1.00 71.75 110 PHE A N 1
ATOM 841 C CA . PHE A 1 110 ? 24.347 5.738 -18.727 1.00 71.75 110 PHE A CA 1
ATOM 842 C C . PHE A 1 110 ? 25.448 6.610 -19.363 1.00 71.75 110 PHE A C 1
ATOM 844 O O . PHE A 1 110 ? 25.311 7.833 -19.461 1.00 71.75 110 PHE A O 1
ATOM 851 N N . ASP A 1 111 ? 26.541 5.996 -19.830 1.00 78.62 111 ASP A N 1
ATOM 852 C CA . ASP A 1 111 ? 27.568 6.712 -20.595 1.00 78.62 111 ASP A CA 1
ATOM 853 C C . ASP A 1 111 ? 27.139 6.872 -22.061 1.00 78.62 111 ASP A C 1
ATOM 855 O O . ASP A 1 111 ? 27.282 5.973 -22.895 1.00 78.62 111 ASP A O 1
ATOM 859 N N . ILE A 1 112 ? 26.673 8.077 -22.393 1.00 79.06 112 ILE A N 1
ATOM 860 C CA . ILE A 1 112 ? 26.239 8.471 -23.739 1.00 79.06 112 ILE A CA 1
ATOM 861 C C . ILE A 1 112 ? 27.311 8.246 -24.824 1.00 79.06 112 ILE A C 1
ATOM 863 O O . ILE A 1 112 ? 26.984 8.159 -26.012 1.00 79.06 112 ILE A O 1
ATOM 867 N N . ASN A 1 113 ? 28.593 8.146 -24.454 1.00 79.38 113 ASN A N 1
ATOM 868 C CA . ASN A 1 113 ? 29.689 7.945 -25.403 1.00 79.38 113 ASN A CA 1
ATOM 869 C C . ASN A 1 113 ? 29.764 6.517 -25.958 1.00 79.38 113 ASN A C 1
ATOM 871 O O . ASN A 1 113 ? 30.390 6.313 -27.000 1.00 79.38 113 ASN A O 1
ATOM 875 N N . VAL A 1 114 ? 29.101 5.548 -25.318 1.00 83.69 114 VAL A N 1
ATOM 876 C CA . VAL A 1 114 ? 29.005 4.157 -25.798 1.00 83.69 114 VAL A CA 1
ATOM 877 C C . VAL A 1 114 ? 28.103 4.047 -27.039 1.00 83.69 114 VAL A C 1
ATOM 879 O O . VAL A 1 114 ? 28.242 3.114 -27.841 1.00 83.69 114 VAL A O 1
ATOM 882 N N . LEU A 1 115 ? 27.220 5.028 -27.259 1.00 86.69 115 LEU A N 1
ATOM 883 C CA . LEU A 1 115 ? 26.349 5.071 -28.430 1.00 86.69 115 LEU A CA 1
ATOM 884 C C . LEU A 1 115 ? 27.113 5.366 -29.720 1.00 86.69 115 LEU A C 1
ATOM 886 O O . LEU A 1 115 ? 27.844 6.356 -29.848 1.00 86.69 115 LEU A O 1
ATOM 890 N N . ASN A 1 116 ? 26.836 4.540 -30.721 1.00 86.19 116 ASN A N 1
ATOM 891 C CA . ASN A 1 116 ? 27.320 4.659 -32.084 1.00 86.19 116 ASN A CA 1
ATOM 892 C C . ASN A 1 116 ? 26.230 4.229 -33.083 1.00 86.19 116 ASN A C 1
ATOM 894 O O . ASN A 1 116 ? 25.161 3.746 -32.715 1.00 86.19 116 ASN A O 1
ATOM 898 N N . ALA A 1 117 ? 26.502 4.387 -34.379 1.00 85.94 117 ALA A N 1
ATOM 899 C CA . ALA A 1 117 ? 25.526 4.090 -35.427 1.00 85.94 117 ALA A CA 1
ATOM 900 C C . ALA A 1 117 ? 25.035 2.624 -35.448 1.00 85.94 117 ALA A C 1
ATOM 902 O O . ALA A 1 117 ? 23.956 2.355 -35.963 1.00 85.94 117 ALA A O 1
ATOM 903 N N . GLN A 1 118 ? 25.802 1.668 -34.917 1.00 86.25 118 GLN A N 1
ATOM 904 C CA . GLN A 1 118 ? 25.451 0.245 -34.977 1.00 86.25 118 GLN A CA 1
ATOM 905 C C . GLN A 1 118 ? 24.513 -0.176 -33.842 1.00 86.25 118 GLN A C 1
ATOM 907 O O . GLN A 1 118 ? 23.642 -1.010 -34.066 1.00 86.25 118 GLN A O 1
ATOM 912 N N . ASN A 1 119 ? 24.672 0.400 -32.647 1.00 83.62 119 ASN A N 1
ATOM 913 C CA . ASN A 1 119 ? 23.890 0.033 -31.461 1.00 83.6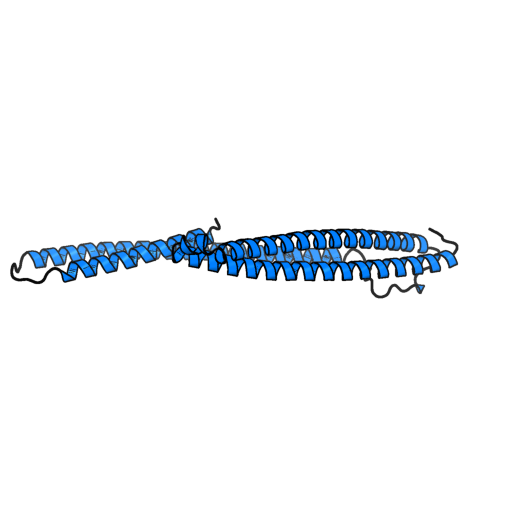2 119 ASN A CA 1
ATOM 914 C C . ASN A 1 119 ? 22.749 1.016 -31.147 1.00 83.62 119 ASN A C 1
ATOM 916 O O . ASN A 1 119 ? 21.897 0.720 -30.318 1.00 83.62 119 ASN A O 1
ATOM 920 N N . CYS A 1 120 ? 22.692 2.158 -31.833 1.00 88.12 120 CYS A N 1
ATOM 921 C CA . CYS A 1 120 ? 21.726 3.212 -31.542 1.00 88.12 120 CYS A CA 1
ATOM 922 C C . CYS A 1 120 ? 20.261 2.773 -31.581 1.00 88.12 120 CYS A C 1
ATOM 924 O O . CYS A 1 120 ? 19.488 3.206 -30.739 1.00 88.12 120 CYS A O 1
ATOM 926 N N . ARG A 1 121 ? 19.871 1.914 -32.531 1.00 87.75 121 ARG A N 1
ATOM 927 C CA . ARG A 1 121 ? 18.485 1.427 -32.606 1.00 87.75 121 ARG A CA 1
ATOM 928 C C . ARG A 1 121 ? 18.115 0.586 -31.386 1.00 87.75 121 ARG A C 1
ATOM 930 O O . ARG A 1 121 ? 17.099 0.843 -30.772 1.00 87.75 121 ARG A O 1
ATOM 937 N N . GLN A 1 122 ? 18.998 -0.325 -30.988 1.00 87.62 122 GLN A N 1
ATOM 938 C CA . GLN A 1 122 ? 18.788 -1.161 -29.809 1.00 87.62 122 GLN A CA 1
ATOM 939 C C . GLN A 1 122 ? 18.642 -0.324 -28.530 1.00 87.62 122 GLN A C 1
ATOM 941 O O . GLN A 1 122 ? 17.742 -0.573 -27.742 1.00 87.62 122 GLN A O 1
ATOM 946 N N . TYR A 1 123 ? 19.507 0.674 -28.326 1.00 85.69 123 TYR A N 1
ATOM 947 C CA . TYR A 1 123 ? 19.416 1.538 -27.145 1.00 85.69 123 TYR A CA 1
ATOM 948 C C . TYR A 1 123 ? 18.213 2.485 -27.176 1.00 85.69 123 TYR A C 1
ATOM 950 O O . TYR A 1 123 ? 17.755 2.892 -26.116 1.00 85.69 123 TYR A O 1
ATOM 958 N N . LEU A 1 124 ? 17.717 2.851 -28.362 1.00 88.75 124 LEU A N 1
ATOM 959 C CA . LEU A 1 124 ? 16.458 3.584 -28.487 1.00 88.75 124 LEU A CA 1
ATOM 960 C C . LEU A 1 124 ? 15.284 2.721 -28.047 1.00 88.75 124 LEU A C 1
ATOM 962 O O . LEU A 1 124 ? 14.529 3.166 -27.195 1.00 88.75 124 LEU A O 1
ATOM 966 N N . ASP A 1 125 ? 15.194 1.496 -28.567 1.00 87.12 125 ASP A N 1
ATOM 967 C CA . ASP A 1 125 ? 14.125 0.561 -28.210 1.00 87.12 125 ASP A CA 1
ATOM 968 C C . ASP A 1 125 ? 14.133 0.299 -26.689 1.00 87.12 125 ASP A C 1
ATOM 970 O O . ASP A 1 125 ? 13.107 0.421 -26.034 1.00 87.12 125 ASP A O 1
ATOM 974 N N . MET A 1 126 ? 15.313 0.065 -26.096 1.00 86.25 126 MET A N 1
ATOM 975 C CA . MET A 1 126 ? 15.460 -0.105 -24.641 1.00 86.25 126 MET A CA 1
ATOM 976 C C . MET A 1 126 ? 15.027 1.122 -23.835 1.00 86.25 126 MET A C 1
ATOM 978 O O . MET A 1 126 ? 14.471 0.974 -22.755 1.00 86.25 126 MET A O 1
ATOM 982 N N . ALA A 1 127 ? 15.321 2.330 -24.318 1.00 87.06 127 ALA A N 1
ATOM 983 C CA . ALA A 1 127 ? 14.951 3.550 -23.611 1.00 87.06 127 ALA A CA 1
ATOM 984 C C . ALA A 1 127 ? 13.453 3.854 -23.733 1.00 87.06 127 ALA A C 1
ATOM 986 O O . ALA A 1 127 ? 12.860 4.339 -22.779 1.00 87.06 127 ALA A O 1
ATOM 987 N N . GLU A 1 128 ? 12.852 3.559 -24.888 1.00 91.50 128 GLU A N 1
ATOM 988 C CA . GLU A 1 128 ? 11.406 3.660 -25.106 1.00 91.50 128 GLU A CA 1
ATOM 989 C C . GLU A 1 128 ? 10.644 2.637 -24.249 1.00 91.50 128 GLU A C 1
ATOM 991 O O . GLU A 1 128 ? 9.603 2.967 -23.685 1.00 91.50 128 GLU A O 1
ATOM 996 N N . ASP A 1 129 ? 11.174 1.419 -24.106 1.00 90.31 129 ASP A N 1
ATOM 997 C CA . ASP A 1 129 ? 10.624 0.413 -23.193 1.00 90.31 129 ASP A CA 1
ATOM 998 C C . ASP A 1 129 ? 10.770 0.847 -21.729 1.00 90.31 129 ASP A C 1
ATOM 1000 O O . ASP A 1 129 ? 9.804 0.770 -20.984 1.00 90.31 129 ASP A O 1
ATOM 1004 N N . ALA A 1 130 ? 11.919 1.402 -21.334 1.00 87.88 130 ALA A N 1
ATOM 1005 C CA . ALA A 1 130 ? 12.132 1.888 -19.971 1.00 87.88 130 ALA A CA 1
ATOM 1006 C C . ALA A 1 130 ? 11.208 3.062 -19.589 1.00 87.88 130 ALA A C 1
ATOM 1008 O O . ALA A 1 130 ? 10.803 3.173 -18.436 1.00 87.88 130 ALA A O 1
ATOM 1009 N N . VAL A 1 131 ? 10.858 3.936 -20.543 1.00 92.06 131 VAL A N 1
ATOM 1010 C CA . VAL A 1 131 ? 9.828 4.968 -20.327 1.00 92.06 131 VAL A CA 1
ATOM 1011 C C . VAL A 1 131 ? 8.468 4.318 -20.101 1.00 92.06 131 VAL A C 1
ATOM 1013 O O . VAL A 1 131 ? 7.801 4.672 -19.140 1.00 92.06 131 VAL A O 1
ATOM 1016 N N . ARG A 1 132 ? 8.082 3.342 -20.931 1.00 94.56 132 ARG A N 1
ATOM 1017 C CA . ARG A 1 132 ? 6.797 2.645 -20.786 1.00 94.56 132 ARG A CA 1
ATOM 1018 C C . ARG A 1 132 ? 6.692 1.899 -19.457 1.00 94.56 132 ARG A C 1
ATOM 1020 O O . ARG A 1 132 ? 5.677 2.005 -18.788 1.00 94.56 132 ARG A O 1
ATOM 1027 N N . ASP A 1 133 ? 7.750 1.199 -19.058 1.00 89.56 133 ASP A N 1
ATOM 1028 C CA . ASP A 1 133 ? 7.798 0.505 -17.770 1.00 89.56 133 ASP A CA 1
ATOM 1029 C C . ASP A 1 133 ? 7.660 1.504 -16.604 1.00 89.56 133 ASP A C 1
ATOM 1031 O O . ASP A 1 133 ? 6.996 1.214 -15.615 1.00 89.56 133 ASP A O 1
ATOM 1035 N N . ALA A 1 134 ? 8.257 2.698 -16.715 1.00 86.38 134 ALA A N 1
ATOM 1036 C CA . ALA A 1 134 ? 8.116 3.748 -15.707 1.00 86.38 134 ALA A CA 1
ATOM 1037 C C . ALA A 1 134 ? 6.718 4.400 -15.701 1.00 86.38 134 ALA A C 1
ATOM 1039 O O . ALA A 1 134 ? 6.245 4.786 -14.636 1.00 86.38 134 ALA A O 1
ATOM 1040 N N . GLU A 1 135 ? 6.056 4.514 -16.858 1.00 95.56 135 GLU A N 1
ATOM 1041 C CA . GLU A 1 135 ? 4.651 4.937 -16.954 1.00 95.56 135 GLU A CA 1
ATOM 1042 C C . GLU A 1 135 ? 3.730 3.924 -16.260 1.00 95.56 135 GLU A C 1
ATOM 1044 O O . GLU A 1 135 ? 2.916 4.328 -15.434 1.00 95.56 135 GLU A O 1
ATOM 1049 N N . ASP A 1 136 ? 3.908 2.626 -16.530 1.00 93.88 136 ASP A N 1
ATOM 1050 C CA . ASP A 1 136 ? 3.124 1.555 -15.900 1.00 93.88 136 ASP A CA 1
ATOM 1051 C C . ASP A 1 136 ? 3.309 1.563 -14.367 1.00 93.88 136 ASP A C 1
ATOM 1053 O O . ASP A 1 136 ? 2.330 1.504 -13.628 1.00 93.88 136 ASP A O 1
ATOM 1057 N N . ILE A 1 137 ? 4.547 1.725 -13.874 1.00 90.75 137 ILE A N 1
ATOM 1058 C CA . ILE A 1 137 ? 4.833 1.839 -12.430 1.00 90.75 137 ILE A CA 1
ATOM 1059 C C . ILE A 1 137 ? 4.152 3.065 -11.810 1.00 90.75 137 ILE A C 1
ATOM 1061 O O . ILE A 1 137 ? 3.653 2.987 -10.691 1.00 90.75 137 ILE A O 1
ATOM 1065 N N . LEU A 1 138 ? 4.149 4.206 -12.504 1.00 95.75 138 LEU A N 1
ATOM 1066 C CA . LEU A 1 138 ? 3.497 5.416 -12.007 1.00 95.75 138 LEU A CA 1
ATOM 1067 C C . LEU A 1 138 ? 1.974 5.261 -11.948 1.00 95.75 138 LEU A C 1
ATOM 1069 O O . LEU A 1 138 ? 1.345 5.778 -11.024 1.00 95.75 138 LEU A O 1
ATOM 1073 N N . ASP A 1 139 ? 1.383 4.590 -12.934 1.00 97.69 139 ASP A N 1
ATOM 1074 C CA . ASP A 1 139 ? -0.049 4.300 -12.942 1.00 97.69 139 ASP A CA 1
ATOM 1075 C C . ASP A 1 139 ? -0.422 3.337 -11.802 1.00 97.69 139 ASP A C 1
ATOM 1077 O O . ASP A 1 139 ? -1.403 3.596 -11.101 1.00 97.69 139 ASP A O 1
ATOM 1081 N N . ASP A 1 140 ? 0.384 2.297 -11.563 1.00 94.06 140 ASP A N 1
ATOM 1082 C CA . ASP A 1 140 ? 0.208 1.373 -10.435 1.00 94.06 140 ASP A CA 1
ATOM 1083 C C . ASP A 1 140 ? 0.329 2.114 -9.088 1.00 94.06 140 ASP A C 1
ATOM 1085 O O . ASP A 1 140 ? -0.591 2.052 -8.276 1.00 94.06 140 ASP A O 1
ATOM 1089 N N . ALA A 1 141 ? 1.384 2.914 -8.886 1.00 93.19 141 ALA A N 1
ATOM 1090 C CA . ALA A 1 141 ? 1.589 3.669 -7.643 1.00 93.19 141 ALA A CA 1
ATOM 1091 C C . ALA A 1 141 ? 0.446 4.658 -7.349 1.00 93.19 141 ALA A C 1
ATOM 1093 O O . ALA A 1 141 ? 0.063 4.856 -6.199 1.00 93.19 141 ALA A O 1
ATOM 1094 N N . LYS A 1 142 ? -0.130 5.279 -8.386 1.00 96.81 142 LYS A N 1
ATOM 1095 C CA . LYS A 1 142 ? -1.303 6.157 -8.234 1.00 96.81 142 LYS A CA 1
ATOM 1096 C C . LYS A 1 142 ? -2.560 5.387 -7.859 1.00 96.81 142 LYS A C 1
ATOM 1098 O O . LYS A 1 142 ? -3.365 5.902 -7.089 1.00 96.81 142 LYS A O 1
ATOM 1103 N N . SER A 1 143 ? -2.739 4.193 -8.422 1.00 97.56 143 SER A N 1
ATOM 1104 C CA . SER A 1 143 ? -3.839 3.314 -8.031 1.00 97.56 143 SER A CA 1
ATOM 1105 C C . SER A 1 143 ? -3.706 2.916 -6.564 1.00 97.56 143 SER A C 1
ATOM 1107 O O . SER A 1 143 ? -4.692 2.984 -5.839 1.00 97.56 143 SER A O 1
ATOM 1109 N N . ASP A 1 144 ? -2.495 2.572 -6.127 1.00 96.12 144 ASP A N 1
ATOM 1110 C CA . ASP A 1 144 ? -2.219 2.215 -4.737 1.00 96.12 144 ASP A CA 1
ATOM 1111 C C . ASP A 1 144 ? -2.441 3.421 -3.798 1.00 96.12 144 ASP A C 1
ATOM 1113 O O . ASP A 1 144 ? -3.083 3.274 -2.763 1.00 96.12 144 ASP A O 1
ATOM 1117 N N . GLU A 1 145 ? -2.020 4.643 -4.170 1.00 98.38 145 GLU A N 1
ATOM 1118 C CA . GLU A 1 145 ? -2.331 5.859 -3.388 1.00 98.38 145 GLU A CA 1
ATOM 1119 C C . GLU A 1 145 ? -3.848 6.069 -3.231 1.00 98.38 145 GLU A C 1
ATOM 1121 O O . GLU A 1 145 ? -4.311 6.434 -2.146 1.00 98.38 145 GLU A O 1
ATOM 1126 N N . ASP A 1 146 ? -4.620 5.867 -4.303 1.00 98.38 146 ASP A N 1
ATOM 1127 C CA . ASP A 1 146 ? -6.078 6.011 -4.284 1.00 98.38 146 ASP A CA 1
ATOM 1128 C C . ASP A 1 146 ? -6.745 4.941 -3.395 1.00 98.38 146 ASP A C 1
ATOM 1130 O O . ASP A 1 146 ? -7.659 5.278 -2.633 1.00 98.38 146 ASP A O 1
ATOM 1134 N N . ASP A 1 147 ? -6.272 3.693 -3.445 1.00 98.00 147 ASP A N 1
ATOM 1135 C CA . ASP A 1 147 ? -6.773 2.586 -2.620 1.00 98.00 147 ASP A CA 1
ATOM 1136 C C . ASP A 1 147 ? -6.463 2.827 -1.127 1.00 98.00 147 ASP A C 1
ATOM 1138 O O . ASP A 1 147 ? -7.372 2.836 -0.294 1.00 98.00 147 ASP A O 1
ATOM 1142 N N . GLU A 1 148 ? -5.213 3.149 -0.782 1.00 98.12 148 GLU A N 1
ATOM 1143 C CA . GLU A 1 148 ? -4.795 3.465 0.597 1.00 98.12 148 GLU A CA 1
ATOM 1144 C C . GLU A 1 148 ? -5.522 4.704 1.145 1.00 98.12 148 GLU A C 1
ATOM 1146 O O . GLU A 1 148 ? -5.856 4.821 2.332 1.00 98.12 148 GLU A O 1
ATOM 1151 N N . LYS A 1 149 ? -5.836 5.656 0.262 1.00 98.38 149 LYS A N 1
ATOM 1152 C CA . LYS A 1 149 ? -6.663 6.803 0.618 1.00 98.38 149 LYS A CA 1
ATOM 1153 C C . LYS A 1 149 ? -8.095 6.394 0.976 1.00 98.38 149 LYS A C 1
ATOM 1155 O O . LYS A 1 149 ? -8.665 6.990 1.900 1.00 98.38 149 LYS A O 1
ATOM 1160 N N . GLU A 1 150 ? -8.694 5.458 0.242 1.00 98.50 150 GLU A N 1
ATOM 1161 C CA . GLU A 1 150 ? -10.030 4.930 0.544 1.00 98.50 150 GLU A CA 1
ATOM 1162 C C . GLU A 1 150 ? -10.031 4.229 1.909 1.00 98.50 150 GLU A C 1
ATOM 1164 O O . GLU A 1 150 ? -10.890 4.535 2.741 1.00 98.50 150 GLU A O 1
ATOM 1169 N N . GLU A 1 151 ? -9.021 3.400 2.195 1.00 98.19 151 GLU A N 1
ATOM 1170 C CA . GLU A 1 151 ? -8.867 2.724 3.493 1.00 98.19 151 GLU A CA 1
ATOM 1171 C C . GLU A 1 151 ? -8.718 3.728 4.650 1.00 98.19 151 GLU A C 1
ATOM 1173 O O . GLU A 1 151 ? -9.395 3.622 5.685 1.00 98.19 151 GLU A O 1
ATOM 1178 N N . TYR A 1 152 ? -7.932 4.793 4.454 1.00 98.56 152 TYR A N 1
ATOM 1179 C CA . TYR A 1 152 ? -7.834 5.880 5.427 1.00 98.56 152 TYR A CA 1
ATOM 1180 C C . TYR A 1 152 ? -9.173 6.592 5.667 1.00 98.56 152 TYR A C 1
ATOM 1182 O O . TYR A 1 152 ? -9.537 6.859 6.822 1.00 98.56 152 TYR A O 1
ATOM 1190 N N . ASP A 1 153 ? -9.908 6.926 4.605 1.00 98.69 153 ASP A N 1
ATOM 1191 C CA . ASP A 1 153 ? -11.200 7.608 4.714 1.00 98.69 153 ASP A CA 1
ATOM 1192 C C . ASP A 1 153 ? -12.243 6.713 5.427 1.00 98.69 153 ASP A C 1
ATOM 1194 O O . ASP A 1 153 ? -13.008 7.209 6.268 1.00 98.69 153 ASP A O 1
ATOM 1198 N N . ASP A 1 154 ? -12.213 5.397 5.200 1.00 98.56 154 ASP A N 1
ATOM 1199 C CA . ASP A 1 154 ? -13.041 4.408 5.900 1.00 98.56 154 ASP A CA 1
ATOM 1200 C C . ASP A 1 154 ? -12.691 4.302 7.394 1.00 98.56 154 ASP A C 1
ATOM 1202 O O . ASP A 1 154 ? -13.581 4.367 8.256 1.00 98.56 154 ASP A O 1
ATOM 1206 N N . ALA A 1 155 ? -11.404 4.237 7.742 1.00 98.50 155 ALA A 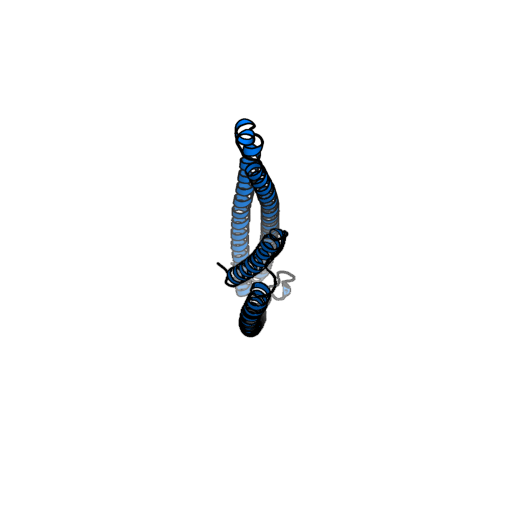N 1
ATOM 1207 C CA . ALA A 1 155 ? -10.961 4.224 9.137 1.00 98.50 155 ALA A CA 1
ATOM 1208 C C . ALA A 1 155 ? -11.328 5.528 9.873 1.00 98.50 155 ALA A C 1
ATOM 1210 O O . ALA A 1 155 ? -11.695 5.526 11.058 1.00 98.50 155 ALA A O 1
ATOM 1211 N N . VAL A 1 156 ? -11.283 6.670 9.176 1.00 98.69 156 VAL A N 1
ATOM 1212 C CA . VAL A 1 156 ? -11.785 7.949 9.697 1.00 98.69 156 VAL A CA 1
ATOM 1213 C C . VAL A 1 156 ? -13.284 7.873 9.972 1.00 98.69 156 VAL A C 1
ATOM 1215 O O . VAL A 1 156 ? -13.711 8.277 11.061 1.00 98.69 156 VAL A O 1
ATOM 1218 N N . ALA A 1 157 ? -14.071 7.365 9.023 1.00 98.50 157 ALA A N 1
ATOM 1219 C CA . ALA A 1 157 ? -15.517 7.256 9.157 1.00 98.50 157 ALA A CA 1
ATOM 1220 C C . ALA A 1 157 ? -15.914 6.353 10.335 1.00 98.50 157 ALA A C 1
ATOM 1222 O O . ALA A 1 157 ? -16.805 6.714 11.112 1.00 98.50 157 ALA A O 1
ATOM 1223 N N . GLU A 1 158 ? -15.228 5.225 10.522 1.00 98.38 158 GLU A N 1
ATOM 1224 C CA . GLU A 1 158 ? -15.492 4.305 11.629 1.00 98.38 158 GL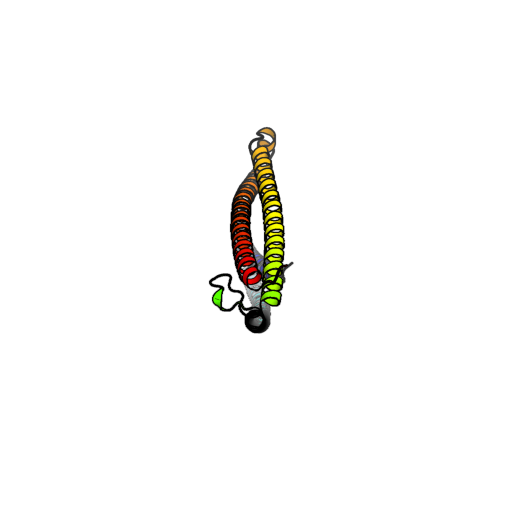U A CA 1
ATOM 1225 C C . GLU A 1 158 ? -15.169 4.934 12.989 1.00 98.38 158 GLU A C 1
ATOM 1227 O O . GLU A 1 158 ? -16.005 4.927 13.902 1.00 98.38 158 GLU A O 1
ATOM 1232 N N . TYR A 1 159 ? -14.006 5.581 13.109 1.00 98.62 159 TYR A N 1
ATOM 1233 C CA . TYR A 1 159 ? -13.642 6.315 14.319 1.00 98.62 159 TYR A CA 1
ATOM 1234 C C . TYR A 1 159 ? -14.677 7.398 14.668 1.00 98.62 159 TYR A C 1
ATOM 1236 O O . TYR A 1 159 ? -15.089 7.537 15.826 1.00 98.62 159 TYR A O 1
ATOM 1244 N N . GLU A 1 160 ? -15.126 8.174 13.678 1.00 98.50 160 GLU A N 1
ATOM 1245 C CA . GLU A 1 160 ? -16.140 9.211 13.886 1.00 98.50 160 GLU A CA 1
ATOM 1246 C C . GLU A 1 160 ? -17.504 8.624 14.265 1.00 98.50 160 GLU A C 1
ATOM 1248 O O . GLU A 1 160 ? -18.178 9.165 15.149 1.00 98.50 160 GLU A O 1
ATOM 1253 N N . ARG A 1 161 ? -17.891 7.490 13.669 1.00 98.31 161 ARG A N 1
ATOM 1254 C CA . ARG A 1 161 ? -19.126 6.767 13.995 1.00 98.31 161 ARG A CA 1
ATOM 1255 C C . ARG A 1 161 ? -19.128 6.287 15.446 1.00 98.31 161 ARG A C 1
ATOM 1257 O O . ARG A 1 161 ? -20.093 6.549 16.169 1.00 98.31 161 ARG A O 1
ATOM 1264 N N . LEU A 1 162 ? -18.069 5.608 15.885 1.00 98.31 162 LEU A N 1
ATOM 1265 C CA . LEU A 1 162 ? -17.945 5.095 17.254 1.00 98.31 162 LEU A CA 1
ATOM 1266 C C . LEU A 1 162 ? -17.905 6.234 18.277 1.00 98.31 162 LEU A C 1
ATOM 1268 O O . LEU A 1 162 ? -18.610 6.209 19.289 1.00 98.31 162 LEU A O 1
ATOM 1272 N N . LYS A 1 163 ? -17.167 7.303 17.971 1.00 97.94 163 LYS A N 1
ATOM 1273 C CA . LYS A 1 163 ? -17.144 8.504 18.806 1.00 97.94 163 LYS A CA 1
ATOM 1274 C C . LYS A 1 163 ? -18.525 9.157 18.918 1.00 97.94 163 LYS A C 1
ATOM 1276 O O . LYS A 1 163 ? -18.927 9.540 20.014 1.00 97.94 163 LYS A O 1
ATOM 1281 N N . ALA A 1 164 ? -19.283 9.242 17.825 1.00 97.88 164 ALA A N 1
ATOM 1282 C CA . ALA A 1 164 ? -20.642 9.780 17.846 1.00 97.88 164 ALA A CA 1
ATOM 1283 C C . ALA A 1 164 ? -21.603 8.923 18.689 1.00 97.88 164 ALA A C 1
ATOM 1285 O O . ALA A 1 164 ? -22.498 9.469 19.341 1.00 97.88 164 ALA A O 1
ATOM 1286 N N . LEU A 1 165 ? -21.416 7.597 18.718 1.00 97.38 165 LEU A N 1
ATOM 1287 C CA . LEU A 1 165 ? -22.149 6.718 19.633 1.00 97.38 165 LEU A CA 1
ATOM 1288 C C . LEU A 1 165 ? -21.833 7.053 21.093 1.00 97.38 165 LEU A C 1
ATOM 1290 O O . LEU A 1 165 ? -22.762 7.209 21.886 1.00 97.38 165 LEU A O 1
ATOM 1294 N N . LYS A 1 166 ? -20.555 7.237 21.439 1.00 96.81 166 LYS A N 1
ATOM 1295 C CA . LYS A 1 166 ? -20.142 7.648 22.790 1.00 96.81 166 LYS A CA 1
ATOM 1296 C C . LYS A 1 166 ? -20.705 9.016 23.189 1.00 96.81 166 LYS A C 1
ATOM 1298 O O . LYS A 1 166 ? -21.215 9.175 24.296 1.00 96.81 166 LYS A O 1
ATOM 1303 N N . ASP A 1 167 ? -20.673 9.987 22.279 1.00 97.50 167 ASP A N 1
ATOM 1304 C CA . ASP A 1 167 ? -21.172 11.345 22.530 1.00 97.50 167 ASP A CA 1
ATOM 1305 C C . ASP A 1 167 ? -22.714 11.408 22.603 1.00 97.50 167 ASP A C 1
ATOM 1307 O O . ASP A 1 167 ? -23.288 12.334 23.190 1.00 97.50 167 ASP A O 1
ATOM 1311 N N . ASN A 1 168 ? -23.421 10.410 22.059 1.00 97.81 168 ASN A N 1
ATOM 1312 C CA . ASN A 1 168 ? -24.868 10.290 22.198 1.00 97.81 168 ASN A CA 1
ATOM 1313 C C . ASN A 1 168 ? -25.241 9.872 23.627 1.00 97.81 168 ASN A C 1
ATOM 1315 O O . ASN A 1 168 ? -25.355 8.694 23.954 1.00 97.81 168 ASN A O 1
ATOM 1319 N N . THR A 1 169 ? -25.540 10.861 24.470 1.00 94.38 169 THR A N 1
ATOM 1320 C CA . THR A 1 169 ? -25.875 10.667 25.891 1.00 94.38 169 THR A CA 1
ATOM 1321 C C . THR A 1 169 ? -27.017 9.674 26.136 1.00 94.38 169 THR A C 1
ATOM 1323 O O . THR A 1 169 ? -27.004 8.965 27.139 1.00 94.38 169 THR A O 1
ATOM 1326 N N . THR A 1 170 ? -28.020 9.613 25.250 1.00 95.44 170 THR A N 1
ATOM 1327 C CA . THR A 1 170 ? -29.138 8.664 25.414 1.00 95.44 170 THR A CA 1
ATOM 1328 C C . THR A 1 170 ? -28.668 7.236 25.179 1.00 95.44 170 THR A C 1
ATOM 1330 O O . THR A 1 170 ? -29.004 6.350 25.960 1.00 95.44 170 THR A O 1
ATOM 1333 N N . TYR A 1 171 ? -27.876 7.026 24.127 1.00 95.94 171 TYR A N 1
ATOM 1334 C CA . TYR A 1 171 ? -27.277 5.731 23.829 1.00 95.94 171 TYR A CA 1
ATOM 1335 C C . TYR A 1 171 ? -26.291 5.323 24.928 1.00 95.94 171 TYR A C 1
ATOM 1337 O O . TYR A 1 171 ? -26.469 4.271 25.534 1.00 95.94 171 TYR A O 1
ATOM 1345 N N . TRP A 1 172 ? -25.341 6.193 25.273 1.00 95.69 172 TRP A N 1
ATOM 1346 C CA . TRP A 1 172 ? -24.326 5.943 26.297 1.00 95.69 172 TRP A CA 1
ATOM 1347 C C . TRP A 1 172 ? -24.925 5.542 27.650 1.00 95.69 172 TRP A C 1
ATOM 1349 O O . TRP A 1 172 ? -24.534 4.532 28.230 1.00 95.69 172 TRP A O 1
ATOM 1359 N N . ASN A 1 173 ? -25.938 6.271 28.130 1.00 96.88 173 ASN A N 1
ATOM 1360 C CA . ASN A 1 173 ? -26.596 5.963 29.405 1.00 96.88 173 ASN A CA 1
ATOM 1361 C C . ASN A 1 173 ? -27.486 4.707 29.357 1.00 96.88 173 ASN A C 1
ATOM 1363 O O . ASN A 1 173 ? -27.952 4.260 30.403 1.00 96.88 173 ASN A O 1
ATOM 1367 N N . SER A 1 174 ? -27.773 4.169 28.166 1.00 97.56 174 SER A N 1
ATOM 1368 C CA . SER A 1 174 ? -28.512 2.910 28.006 1.00 97.56 174 SER A CA 1
ATOM 1369 C C . SER A 1 174 ? -27.615 1.671 28.060 1.00 97.56 174 SER A C 1
ATOM 1371 O O . SER A 1 174 ? -28.124 0.563 28.235 1.00 97.56 174 SER A O 1
ATOM 1373 N N . LEU A 1 175 ? -26.299 1.857 27.920 1.00 96.94 175 LEU A N 1
ATOM 1374 C CA . LEU A 1 175 ? -25.304 0.796 27.998 1.00 96.94 175 LEU A CA 1
ATOM 1375 C C . LEU A 1 175 ? -25.014 0.415 29.454 1.00 96.94 175 LEU A C 1
ATOM 1377 O O . LEU A 1 175 ? -25.122 1.226 30.374 1.00 96.94 175 LEU A O 1
ATOM 1381 N N . THR A 1 176 ? -24.619 -0.839 29.657 1.00 98.38 176 THR A N 1
ATOM 1382 C CA . THR A 1 176 ? -23.996 -1.290 30.910 1.00 98.38 176 THR A CA 1
ATOM 1383 C C . THR A 1 176 ? -22.550 -0.801 31.006 1.00 98.38 176 THR A C 1
ATOM 1385 O O . THR A 1 176 ? -21.960 -0.443 29.993 1.00 98.38 176 THR A O 1
ATOM 1388 N N . GLU A 1 177 ? -21.951 -0.839 32.200 1.00 97.62 177 GLU A N 1
ATOM 1389 C CA . GLU A 1 177 ? -20.534 -0.473 32.390 1.00 97.62 177 GLU A CA 1
ATOM 1390 C C . GLU A 1 177 ? -19.601 -1.282 31.475 1.00 97.62 177 GLU A C 1
ATOM 1392 O O . GLU A 1 177 ? -18.757 -0.701 30.809 1.00 97.62 177 G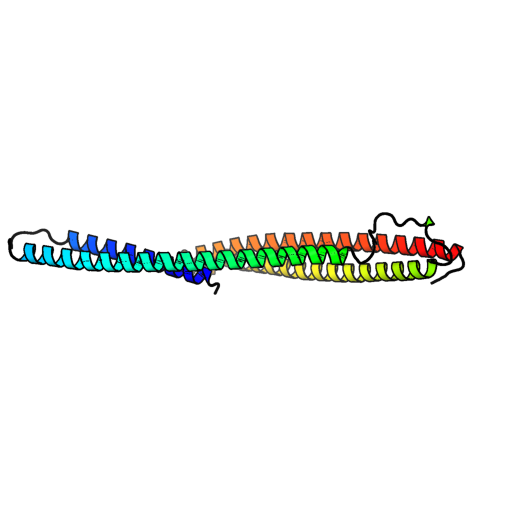LU A O 1
ATOM 1397 N N . SER A 1 178 ? -19.818 -2.598 31.353 1.00 97.25 178 SER A N 1
ATOM 1398 C CA . SER A 1 178 ? -19.025 -3.453 30.454 1.00 97.25 178 SER A CA 1
ATOM 1399 C C . SER A 1 178 ? -19.165 -3.039 28.988 1.00 97.25 178 SER A C 1
ATOM 1401 O O . SER A 1 178 ? -18.189 -3.041 28.264 1.00 97.25 178 SER A O 1
ATOM 1403 N N . GLN A 1 179 ? -20.365 -2.653 28.546 1.00 97.88 179 GLN A N 1
ATOM 1404 C CA . GLN A 1 179 ? -20.587 -2.211 27.162 1.00 97.88 179 GLN A CA 1
ATOM 1405 C C . GLN A 1 179 ? -20.029 -0.810 26.892 1.00 97.88 179 GLN A C 1
ATOM 1407 O O . GLN A 1 179 ? -19.756 -0.467 25.746 1.00 97.88 179 GLN A O 1
ATOM 1412 N N . GLN A 1 180 ? -19.929 0.023 27.927 1.00 98.19 180 GLN A N 1
ATOM 1413 C CA . GLN A 1 180 ? -19.234 1.302 27.845 1.00 98.19 180 GLN A CA 1
ATOM 1414 C C . GLN A 1 180 ? -17.726 1.082 27.713 1.00 98.19 180 GLN A C 1
ATOM 1416 O O . GLN A 1 180 ? -17.122 1.740 26.877 1.00 98.19 180 GLN A O 1
ATOM 1421 N N . GLU A 1 181 ? -17.156 0.149 28.483 1.00 98.31 181 GLU A N 1
ATOM 1422 C CA . GLU A 1 181 ? -15.749 -0.266 28.376 1.00 98.31 181 GLU A CA 1
ATOM 1423 C C . GLU A 1 181 ? -15.452 -0.853 26.988 1.00 98.31 181 GLU A C 1
ATOM 1425 O O . GLU A 1 181 ? -14.562 -0.351 26.312 1.00 98.31 181 GLU A O 1
ATOM 1430 N N . ASP A 1 182 ? -16.278 -1.790 26.500 1.00 98.44 182 ASP A N 1
ATOM 1431 C CA . ASP A 1 182 ? -16.141 -2.361 25.149 1.00 98.44 182 ASP A CA 1
ATOM 1432 C C . ASP A 1 182 ? -16.160 -1.261 24.063 1.00 98.44 182 ASP A C 1
ATOM 1434 O O . ASP A 1 182 ? -15.330 -1.251 23.161 1.00 98.44 182 ASP A O 1
ATOM 1438 N N . LEU A 1 183 ? -17.074 -0.283 24.162 1.00 97.94 183 LEU A N 1
ATOM 1439 C CA . LEU A 1 183 ? -17.139 0.830 23.206 1.00 97.94 183 LEU A CA 1
ATOM 1440 C C . LEU A 1 183 ? -15.933 1.777 23.314 1.00 97.94 183 LEU A C 1
ATOM 1442 O O . LEU A 1 183 ? -15.567 2.420 22.332 1.00 97.94 183 LEU A O 1
ATOM 1446 N N . GLU A 1 184 ? -15.347 1.935 24.499 1.00 98.44 184 GLU A N 1
ATOM 1447 C CA . GLU A 1 184 ? -14.116 2.711 24.661 1.00 98.44 184 GLU A CA 1
ATOM 1448 C C . GLU A 1 184 ? -12.918 2.005 24.030 1.00 98.44 184 GLU A C 1
ATOM 1450 O O . GLU A 1 184 ? -12.154 2.670 23.327 1.00 98.44 184 GLU A O 1
ATOM 1455 N N . ASP A 1 185 ? -12.812 0.688 24.207 1.00 98.38 185 ASP A N 1
ATOM 1456 C CA . ASP A 1 185 ? -11.795 -0.141 23.562 1.00 98.38 185 ASP A CA 1
ATOM 1457 C C . ASP A 1 185 ? -11.933 -0.092 22.030 1.00 98.38 185 ASP A C 1
ATOM 1459 O O . ASP A 1 185 ? -10.950 0.193 21.344 1.00 98.38 185 ASP A O 1
ATOM 1463 N N . ASP A 1 186 ? -13.153 -0.239 21.494 1.00 98.44 186 ASP A N 1
ATOM 1464 C CA . ASP A 1 186 ? -13.432 -0.117 20.054 1.00 98.44 186 ASP A CA 1
ATOM 1465 C C . ASP A 1 186 ? -13.002 1.262 19.505 1.00 98.44 186 ASP A C 1
ATOM 1467 O O . ASP A 1 186 ? -12.455 1.378 18.408 1.00 98.44 186 ASP A O 1
ATOM 1471 N N . ILE A 1 187 ? -13.235 2.345 20.261 1.00 98.62 187 ILE A N 1
ATOM 1472 C CA . ILE A 1 187 ? -12.819 3.703 19.866 1.00 98.62 187 ILE A CA 1
ATOM 1473 C C . ILE A 1 187 ? -11.294 3.832 19.842 1.00 98.62 187 ILE A C 1
ATOM 1475 O O . ILE A 1 187 ? -10.753 4.518 18.967 1.00 98.62 187 ILE A O 1
ATOM 1479 N N . ASP A 1 188 ? -10.603 3.242 20.816 1.00 98.62 188 ASP A N 1
ATOM 1480 C CA . ASP A 1 188 ? -9.145 3.274 20.884 1.00 98.62 188 ASP A CA 1
ATOM 1481 C C . ASP A 1 188 ? -8.506 2.420 19.776 1.00 98.62 188 ASP A C 1
ATOM 1483 O O . ASP A 1 188 ? -7.502 2.853 19.197 1.00 98.62 188 ASP A O 1
ATOM 1487 N N . GLU A 1 189 ? -9.112 1.283 19.418 1.00 98.62 189 GLU A N 1
ATOM 1488 C CA . GLU A 1 189 ? -8.728 0.463 18.262 1.00 98.62 189 GLU A CA 1
ATOM 1489 C C . GLU A 1 189 ? -8.937 1.231 16.951 1.00 98.62 189 GLU A C 1
ATOM 1491 O O . GLU A 1 189 ? -7.963 1.500 16.252 1.00 98.62 189 GLU A O 1
ATOM 1496 N N . ALA A 1 190 ? -10.138 1.758 16.691 1.00 98.50 190 ALA A N 1
ATOM 1497 C CA . ALA A 1 190 ? -10.414 2.539 15.479 1.00 98.50 190 ALA A CA 1
ATOM 1498 C C . ALA A 1 190 ? -9.525 3.791 15.352 1.00 98.50 190 ALA A C 1
ATOM 1500 O O . ALA A 1 190 ? -9.175 4.240 14.260 1.00 98.50 190 ALA A O 1
ATOM 1501 N N . LYS A 1 191 ? -9.122 4.389 16.479 1.00 98.44 191 LYS A N 1
ATOM 1502 C CA . LYS A 1 191 ? -8.167 5.504 16.490 1.00 98.44 191 LYS A CA 1
ATOM 1503 C C . LYS A 1 191 ? -6.758 5.061 16.109 1.00 98.44 191 LYS A C 1
ATOM 1505 O O . LYS A 1 191 ? -6.019 5.856 15.516 1.00 98.44 191 LYS A O 1
ATOM 1510 N N . LYS A 1 192 ? -6.354 3.862 16.529 1.00 98.31 192 LYS A N 1
ATOM 1511 C CA . LYS A 1 192 ? -5.077 3.269 16.145 1.00 98.31 192 LYS A CA 1
ATOM 1512 C C . LYS A 1 192 ? -5.097 2.940 14.655 1.00 98.31 192 LYS A C 1
ATOM 1514 O O . LYS A 1 192 ? -4.181 3.387 13.978 1.00 98.31 192 LYS A O 1
ATOM 1519 N N . ASP A 1 193 ? -6.154 2.307 14.165 1.00 98.12 193 ASP A N 1
ATOM 1520 C CA . ASP A 1 193 ? -6.310 1.951 12.752 1.00 98.12 193 ASP A CA 1
ATOM 1521 C C . ASP A 1 193 ? -6.271 3.200 11.877 1.00 98.12 193 ASP A C 1
ATOM 1523 O O . ASP A 1 193 ? -5.376 3.341 11.060 1.00 98.12 193 ASP A O 1
ATOM 1527 N N . LYS A 1 194 ? -7.066 4.231 12.193 1.00 98.44 194 LYS A N 1
ATOM 1528 C CA . LYS A 1 194 ? -6.982 5.542 11.523 1.00 98.44 194 LYS A CA 1
ATOM 1529 C C . LYS A 1 194 ? -5.557 6.111 11.448 1.00 98.44 194 LYS A C 1
ATOM 1531 O O . LYS A 1 194 ? -5.236 6.876 10.541 1.00 98.44 194 LYS A O 1
ATOM 1536 N N . LYS A 1 195 ? -4.722 5.877 12.463 1.00 98.56 195 LYS A N 1
ATOM 1537 C CA . LYS A 1 195 ? -3.333 6.354 12.470 1.00 98.56 195 LYS A CA 1
ATOM 1538 C C . LYS A 1 195 ? -2.423 5.446 11.641 1.00 98.56 195 LYS A C 1
ATOM 1540 O O . LYS A 1 195 ? -1.437 5.951 11.109 1.00 98.56 195 LYS A O 1
ATOM 1545 N N . ASP A 1 196 ? -2.699 4.152 11.623 1.00 98.31 196 ASP A N 1
ATOM 1546 C CA . ASP A 1 196 ? -1.981 3.160 10.834 1.00 98.31 196 ASP A CA 1
ATOM 1547 C C . ASP A 1 196 ? -2.266 3.427 9.344 1.00 98.31 196 ASP A C 1
ATOM 1549 O O . ASP A 1 196 ? -1.340 3.878 8.679 1.00 98.31 196 ASP A O 1
ATOM 1553 N N . GLU A 1 197 ? -3.534 3.459 8.921 1.00 98.44 197 GLU A N 1
ATOM 1554 C CA . GLU A 1 197 ? -3.939 3.777 7.534 1.00 98.44 197 GLU A CA 1
ATOM 1555 C C . GLU A 1 197 ? -3.444 5.148 7.052 1.00 98.44 197 GLU A C 1
ATOM 1557 O O . GLU A 1 197 ? -3.077 5.356 5.902 1.00 98.44 197 GLU A O 1
ATOM 1562 N N . LYS A 1 198 ? -3.381 6.142 7.950 1.00 98.38 198 LYS A N 1
ATOM 1563 C CA . LYS A 1 198 ? -2.823 7.455 7.590 1.00 98.38 198 LYS A CA 1
ATOM 1564 C C . LYS A 1 198 ? -1.357 7.355 7.172 1.00 98.38 198 LYS A C 1
ATOM 1566 O O . LYS A 1 198 ? -0.911 8.163 6.365 1.00 98.38 198 LYS A O 1
ATOM 1571 N N . ARG A 1 199 ? -0.591 6.485 7.835 1.00 98.38 199 ARG A N 1
ATOM 1572 C CA . ARG A 1 199 ? 0.824 6.291 7.513 1.00 98.38 199 ARG A CA 1
ATOM 1573 C C . ARG A 1 199 ? 0.962 5.529 6.210 1.00 98.38 199 ARG A C 1
ATOM 1575 O O . ARG A 1 199 ? 1.788 5.939 5.417 1.00 98.38 199 ARG A O 1
ATOM 1582 N N . ASP A 1 200 ? 0.123 4.528 5.994 1.00 97.44 200 ASP A N 1
ATOM 1583 C CA . ASP A 1 200 ? 0.144 3.729 4.772 1.00 97.44 200 ASP A CA 1
ATOM 1584 C C . ASP A 1 200 ? -0.211 4.604 3.548 1.00 97.44 200 ASP A C 1
ATOM 1586 O O . ASP A 1 200 ? 0.554 4.649 2.589 1.00 97.44 200 ASP A O 1
ATOM 1590 N N . TRP A 1 201 ? -1.218 5.485 3.653 1.00 98.25 201 TRP A N 1
ATOM 1591 C CA . TRP A 1 201 ? -1.485 6.509 2.627 1.00 98.25 201 TRP A CA 1
ATOM 1592 C C . TRP A 1 201 ? -0.339 7.524 2.439 1.00 98.25 201 TRP A C 1
ATOM 1594 O O . TRP A 1 201 ? -0.058 7.956 1.321 1.00 98.25 201 TRP A O 1
ATOM 1604 N N . GLU A 1 202 ? 0.329 7.950 3.520 1.00 97.50 202 GLU A N 1
ATOM 1605 C CA . GLU A 1 202 ? 1.498 8.841 3.415 1.00 97.50 202 GLU A CA 1
ATOM 1606 C C . GLU A 1 202 ? 2.684 8.144 2.726 1.00 97.50 202 GLU A C 1
ATOM 1608 O O . GLU A 1 202 ? 3.355 8.784 1.919 1.00 97.50 202 GLU A O 1
ATOM 1613 N N . ASP A 1 203 ? 2.901 6.857 2.999 1.00 96.69 203 ASP A N 1
ATOM 1614 C CA . ASP A 1 203 ? 3.944 6.042 2.376 1.00 96.69 203 ASP A CA 1
ATOM 1615 C C . ASP A 1 203 ? 3.631 5.809 0.880 1.00 96.69 203 ASP A C 1
ATOM 1617 O O . ASP A 1 203 ? 4.499 6.042 0.041 1.00 96.69 203 ASP A O 1
ATOM 1621 N N . ALA A 1 204 ? 2.387 5.475 0.514 1.00 93.56 204 ALA A N 1
ATOM 1622 C CA . ALA A 1 204 ? 1.968 5.311 -0.887 1.00 93.56 204 ALA A CA 1
ATOM 1623 C C . ALA A 1 204 ? 2.133 6.601 -1.709 1.00 93.56 204 ALA A C 1
ATOM 1625 O O . ALA A 1 204 ? 2.535 6.585 -2.872 1.00 93.56 204 ALA A O 1
ATOM 1626 N N . LYS A 1 205 ? 1.895 7.758 -1.089 1.00 95.88 205 LYS A N 1
ATOM 1627 C CA . LYS A 1 205 ? 2.146 9.046 -1.732 1.00 95.88 205 LYS A CA 1
ATOM 1628 C C . LYS A 1 205 ? 3.636 9.296 -1.997 1.00 95.88 205 LYS A C 1
ATOM 1630 O O . LYS A 1 205 ? 3.984 9.840 -3.045 1.00 95.88 205 LYS A O 1
ATOM 1635 N N . ASP A 1 206 ? 4.507 8.924 -1.061 1.00 95.00 206 ASP A N 1
ATOM 1636 C CA . ASP A 1 206 ? 5.955 8.997 -1.275 1.00 95.00 206 ASP A CA 1
ATOM 1637 C C . ASP A 1 206 ? 6.379 8.056 -2.429 1.00 95.00 206 ASP A C 1
ATOM 1639 O O . ASP A 1 206 ? 7.251 8.416 -3.222 1.00 95.00 206 ASP A O 1
ATOM 1643 N N . GLU A 1 207 ? 5.722 6.900 -2.596 1.00 94.31 207 GLU A N 1
ATOM 1644 C CA . GLU A 1 207 ? 5.947 5.997 -3.738 1.00 94.31 207 GLU A CA 1
ATOM 1645 C C . GLU A 1 207 ? 5.538 6.619 -5.082 1.00 94.31 207 GLU A C 1
ATOM 1647 O O . GLU A 1 207 ? 6.262 6.468 -6.070 1.00 94.31 207 GLU A O 1
ATOM 1652 N N . VAL A 1 208 ? 4.437 7.378 -5.130 1.00 93.88 208 VAL A N 1
ATOM 1653 C CA . VAL A 1 208 ? 4.058 8.157 -6.322 1.00 93.88 208 VAL A CA 1
ATOM 1654 C C . VAL A 1 208 ? 5.129 9.193 -6.658 1.00 93.88 208 VAL A C 1
ATOM 1656 O O . VAL A 1 208 ? 5.554 9.274 -7.813 1.00 93.88 208 VAL A O 1
ATOM 1659 N N . ASP A 1 209 ? 5.608 9.955 -5.670 1.00 92.94 209 ASP A N 1
ATOM 1660 C CA . ASP A 1 209 ? 6.678 10.941 -5.874 1.00 92.94 209 ASP A CA 1
ATOM 1661 C C . ASP A 1 209 ? 7.960 10.264 -6.416 1.00 92.94 209 ASP A C 1
ATOM 1663 O O . ASP A 1 209 ? 8.614 10.777 -7.334 1.00 92.94 209 ASP A O 1
ATOM 1667 N N . ASP A 1 210 ? 8.323 9.088 -5.895 1.00 88.94 210 ASP A N 1
ATOM 1668 C CA . ASP A 1 210 ? 9.461 8.296 -6.374 1.00 88.94 210 ASP A CA 1
ATOM 1669 C C . ASP A 1 210 ? 9.256 7.772 -7.809 1.00 88.94 210 ASP A C 1
ATOM 1671 O O . ASP A 1 210 ? 10.180 7.845 -8.631 1.00 88.94 210 ASP A O 1
ATOM 1675 N N . ALA A 1 211 ? 8.052 7.304 -8.147 1.00 85.00 211 ALA A N 1
ATOM 1676 C CA . ALA A 1 211 ? 7.702 6.850 -9.492 1.00 85.00 211 ALA A CA 1
ATOM 1677 C C . ALA A 1 211 ? 7.723 7.999 -10.517 1.00 85.00 211 ALA A C 1
ATOM 1679 O O . ALA A 1 211 ? 8.255 7.839 -11.620 1.00 85.00 211 ALA A O 1
ATOM 1680 N N . GLU A 1 212 ? 7.234 9.189 -10.151 1.00 91.94 212 GLU A N 1
ATOM 1681 C CA . GLU A 1 212 ? 7.314 10.387 -10.996 1.00 91.94 212 GLU A CA 1
ATOM 1682 C C . GLU A 1 212 ? 8.771 10.778 -11.284 1.00 91.94 212 GLU A C 1
ATOM 1684 O O . GLU A 1 212 ? 9.124 11.094 -12.427 1.00 91.94 212 GLU A O 1
ATOM 1689 N N . ASN A 1 213 ? 9.643 10.707 -10.273 1.00 86.44 213 ASN A N 1
ATOM 1690 C CA . ASN A 1 213 ? 11.073 10.960 -10.447 1.00 86.44 213 ASN A CA 1
ATOM 1691 C C . ASN A 1 213 ? 11.731 9.925 -11.375 1.00 86.44 213 ASN A C 1
ATOM 1693 O O . ASN A 1 213 ? 12.549 10.289 -12.227 1.00 86.44 213 ASN A O 1
ATOM 1697 N N . ALA A 1 214 ? 11.372 8.645 -11.240 1.00 85.31 214 ALA A N 1
ATOM 1698 C CA . ALA A 1 214 ? 11.880 7.578 -12.099 1.00 85.31 214 ALA A CA 1
ATOM 1699 C C . ALA A 1 214 ? 11.460 7.769 -13.567 1.00 85.31 214 ALA A C 1
ATOM 1701 O O . ALA A 1 214 ? 12.290 7.611 -14.470 1.00 85.31 214 ALA A O 1
ATOM 1702 N N . LEU A 1 215 ? 10.207 8.168 -13.807 1.00 91.62 215 LEU A N 1
ATOM 1703 C CA . LEU A 1 215 ? 9.704 8.491 -15.140 1.00 91.62 215 LEU A CA 1
ATOM 1704 C C . LEU A 1 215 ? 10.443 9.690 -15.751 1.00 91.62 215 LEU A C 1
ATOM 1706 O O . LEU A 1 215 ? 10.923 9.600 -16.882 1.00 91.62 215 LEU A O 1
ATOM 1710 N N . ASP A 1 216 ? 10.618 10.786 -15.005 1.00 91.81 216 ASP A N 1
ATOM 1711 C CA . ASP A 1 216 ? 11.366 11.961 -15.482 1.00 91.81 216 ASP A CA 1
ATOM 1712 C C . ASP A 1 216 ? 12.817 11.597 -15.853 1.00 91.81 216 ASP A C 1
ATOM 1714 O O . ASP A 1 216 ? 13.345 12.019 -16.889 1.00 91.81 216 ASP A O 1
ATOM 1718 N N . ASP A 1 217 ? 13.474 10.752 -15.058 1.00 83.69 217 ASP A N 1
ATOM 1719 C CA . ASP A 1 217 ? 14.814 10.263 -15.380 1.00 83.69 217 ASP A CA 1
ATOM 1720 C C . ASP A 1 217 ? 14.831 9.347 -16.619 1.00 83.69 217 ASP A C 1
ATOM 1722 O O . ASP A 1 217 ? 15.764 9.436 -17.433 1.00 83.69 217 ASP A O 1
ATOM 1726 N N . ALA A 1 218 ? 13.786 8.540 -16.832 1.00 85.81 218 ALA A N 1
ATOM 1727 C CA . ALA A 1 218 ? 13.629 7.695 -18.020 1.00 85.81 218 ALA A CA 1
ATOM 1728 C C . ALA A 1 218 ? 13.488 8.545 -19.281 1.00 85.81 218 ALA A C 1
ATOM 1730 O O . ALA A 1 218 ? 14.231 8.367 -20.252 1.00 85.81 218 ALA A O 1
ATOM 1731 N N . GLU A 1 219 ? 12.606 9.542 -19.240 1.00 92.62 219 GLU A N 1
ATOM 1732 C CA . GLU A 1 219 ? 12.376 10.466 -20.343 1.00 92.62 219 GLU A CA 1
ATOM 1733 C C . GLU A 1 219 ? 13.623 11.294 -20.679 1.00 92.62 219 GLU A C 1
ATOM 1735 O O . GLU A 1 219 ? 13.934 11.536 -21.855 1.00 92.62 219 GLU A O 1
ATOM 1740 N N . LYS A 1 220 ? 14.372 11.759 -19.668 1.00 88.62 220 LYS A N 1
ATOM 1741 C CA . LYS A 1 220 ? 15.645 12.466 -19.890 1.00 88.62 220 LYS A CA 1
ATOM 1742 C C . LYS A 1 220 ? 16.639 11.577 -20.619 1.00 88.62 220 LYS A C 1
ATOM 1744 O O . LYS A 1 220 ? 17.287 12.034 -21.569 1.00 88.62 220 LYS A O 1
ATOM 1749 N N . LEU A 1 221 ? 16.764 10.327 -20.189 1.00 85.94 221 LEU A N 1
ATOM 1750 C CA . LEU A 1 221 ? 17.693 9.378 -20.778 1.00 85.94 221 LEU A CA 1
ATOM 1751 C C . LEU A 1 221 ? 17.297 9.022 -22.212 1.00 85.94 221 LEU A C 1
ATOM 1753 O O . LEU A 1 221 ? 18.122 9.121 -23.126 1.00 85.94 221 LEU A O 1
ATOM 1757 N N . GLU A 1 222 ? 16.021 8.731 -22.440 1.00 92.62 222 GLU A N 1
ATOM 1758 C CA . GLU A 1 222 ? 15.453 8.497 -23.764 1.00 92.62 222 GLU A CA 1
ATOM 1759 C C . GLU A 1 222 ? 15.721 9.688 -24.702 1.00 92.62 222 GLU A C 1
ATOM 1761 O O . GLU A 1 222 ? 16.228 9.530 -25.819 1.00 92.62 222 GLU A O 1
ATOM 1766 N N . ARG A 1 223 ? 15.515 10.919 -24.221 1.00 93.69 223 ARG A N 1
ATOM 1767 C CA . ARG A 1 223 ? 15.802 12.152 -24.969 1.00 93.69 223 ARG A CA 1
ATOM 1768 C C . ARG A 1 223 ? 17.283 12.314 -25.303 1.00 93.69 223 ARG A C 1
ATOM 1770 O O . ARG A 1 223 ? 17.621 12.757 -26.411 1.00 93.69 223 ARG A O 1
ATOM 1777 N N . MET A 1 224 ? 18.179 11.974 -24.377 1.00 90.19 224 MET A N 1
ATOM 1778 C CA . MET A 1 224 ? 19.624 11.992 -24.613 1.00 90.19 224 MET A CA 1
ATOM 1779 C C . MET A 1 224 ? 20.021 10.978 -25.691 1.00 90.19 224 MET A C 1
ATOM 1781 O O . MET A 1 224 ? 20.735 11.339 -26.634 1.00 90.19 224 MET A O 1
ATOM 1785 N N . ILE A 1 225 ? 19.510 9.747 -25.600 1.00 88.31 225 ILE A N 1
ATOM 1786 C CA . ILE A 1 225 ? 19.756 8.674 -26.571 1.00 88.31 225 ILE A CA 1
ATOM 1787 C C . ILE A 1 225 ? 19.212 9.078 -27.950 1.00 88.31 225 ILE A C 1
ATOM 1789 O O . ILE A 1 225 ? 19.969 9.075 -28.924 1.00 88.31 225 ILE A O 1
ATOM 1793 N N . LYS A 1 226 ? 17.965 9.566 -28.040 1.00 92.38 226 LYS A N 1
ATOM 1794 C CA . LYS A 1 226 ? 17.366 10.129 -29.270 1.00 92.38 226 LYS A CA 1
ATOM 1795 C C . LYS A 1 226 ? 18.232 11.217 -29.885 1.00 92.38 226 LYS A C 1
ATOM 1797 O O . LYS A 1 226 ? 18.503 11.195 -31.088 1.00 92.38 226 LYS A O 1
ATOM 1802 N N . THR A 1 227 ? 18.717 12.155 -29.078 1.00 92.06 227 THR A N 1
ATOM 1803 C CA . THR A 1 227 ? 19.574 13.250 -29.555 1.00 92.06 227 THR A CA 1
ATOM 1804 C C . THR A 1 227 ? 20.892 12.728 -30.125 1.00 92.06 227 THR A C 1
ATOM 1806 O O . THR A 1 227 ? 21.311 13.141 -31.211 1.00 92.06 227 THR A O 1
ATOM 1809 N N . ARG A 1 228 ? 21.538 11.783 -29.435 1.00 89.19 228 ARG A N 1
ATOM 1810 C CA . ARG A 1 228 ? 22.798 11.188 -29.886 1.00 89.19 228 ARG A CA 1
ATOM 1811 C C . ARG A 1 228 ? 22.605 10.345 -31.145 1.00 89.19 228 ARG A C 1
ATOM 1813 O O . ARG A 1 228 ? 23.387 10.487 -32.083 1.00 89.19 228 ARG A O 1
ATOM 1820 N N . CYS A 1 229 ? 21.553 9.542 -31.224 1.00 90.81 229 CYS A N 1
ATOM 1821 C CA . CYS A 1 229 ? 21.281 8.701 -32.387 1.00 90.81 229 CYS A CA 1
ATOM 1822 C C . CYS A 1 229 ? 20.913 9.499 -33.640 1.00 90.81 229 CYS A C 1
ATOM 1824 O O . CYS A 1 229 ? 21.386 9.171 -34.733 1.00 90.81 229 CYS A O 1
ATOM 1826 N N . ARG A 1 230 ? 20.227 10.639 -33.484 1.00 93.19 230 ARG A N 1
ATOM 1827 C CA . ARG A 1 230 ? 20.011 11.596 -34.582 1.00 93.19 230 ARG A CA 1
ATOM 1828 C C . ARG A 1 230 ? 21.318 12.115 -35.180 1.00 93.19 230 ARG A C 1
ATOM 1830 O O . ARG A 1 230 ? 21.381 12.313 -36.390 1.00 93.19 230 ARG A O 1
ATOM 1837 N N . SER A 1 231 ? 22.376 12.281 -34.378 1.00 91.12 231 SER A N 1
ATOM 1838 C CA . SER A 1 231 ? 23.697 12.689 -34.892 1.00 91.12 231 SER A CA 1
ATOM 1839 C C . SER A 1 231 ? 24.333 11.653 -35.831 1.00 91.12 231 SER A C 1
ATOM 1841 O O . SER A 1 231 ? 25.176 12.005 -36.653 1.00 91.12 231 SER A O 1
ATOM 1843 N N . PHE A 1 232 ? 23.878 10.397 -35.767 1.00 90.00 232 PHE A N 1
ATOM 1844 C CA . PHE A 1 232 ? 24.260 9.318 -36.678 1.00 90.00 232 PHE A CA 1
ATOM 1845 C C . PHE A 1 232 ? 23.256 9.105 -37.825 1.00 90.00 232 PHE A C 1
ATOM 1847 O O . PHE A 1 232 ? 23.406 8.159 -38.594 1.00 90.00 232 PHE A O 1
ATOM 1854 N N . GLY A 1 233 ? 22.235 9.960 -37.958 1.00 88.00 233 GLY A N 1
ATOM 1855 C CA . GLY A 1 233 ? 21.184 9.818 -38.970 1.00 88.00 233 GLY A CA 1
ATOM 1856 C C . GLY A 1 233 ? 20.138 8.745 -38.648 1.00 88.00 233 GLY A C 1
ATOM 1857 O O . GLY A 1 233 ? 19.403 8.333 -39.541 1.00 88.00 233 GLY A O 1
ATOM 1858 N N . ILE A 1 234 ? 20.070 8.286 -37.395 1.00 85.94 234 ILE A N 1
ATOM 1859 C CA . ILE A 1 234 ? 19.098 7.293 -36.929 1.00 85.94 234 ILE A CA 1
ATOM 1860 C C . ILE A 1 234 ? 17.995 8.028 -36.170 1.00 85.94 234 ILE A C 1
ATOM 1862 O O . ILE A 1 234 ? 18.263 8.714 -35.183 1.00 85.94 234 ILE A O 1
ATOM 1866 N N . THR A 1 235 ? 16.758 7.890 -36.635 1.00 80.00 235 THR A N 1
ATOM 1867 C CA . THR A 1 235 ? 15.560 8.402 -35.962 1.00 80.00 235 THR A CA 1
ATOM 1868 C C . THR A 1 235 ? 14.694 7.232 -35.502 1.00 80.00 235 THR A C 1
ATOM 1870 O O . THR A 1 235 ? 14.699 6.175 -36.153 1.00 80.00 235 THR A O 1
ATOM 1873 N N . SER A 1 236 ? 13.993 7.423 -34.380 1.00 65.94 236 SER A N 1
ATOM 1874 C CA . SER A 1 236 ? 12.788 6.649 -34.081 1.00 65.94 236 SER A CA 1
ATOM 1875 C C . SER A 1 236 ? 11.662 7.038 -35.035 1.00 65.94 236 SER A C 1
ATOM 1877 O O . SER A 1 236 ? 11.682 8.197 -35.528 1.00 65.94 236 SER A O 1
#

Foldseek 3Di:
DPPVVVVVVVVVVVVVVVVVVVVVVVVVVVPDDDDDDPDPVVVVVVVVVVVVVVVVVVVVVVVVVVVVVVVVVVVVVVVVVVVVVVVVVVVVVVVVVVVVPPDDPPLPDDDLVVDDQVCLVVVLVVLVVQLVVLVVQLVVLVVQLVVLVVQLVVLVVQLVVLVVCCVPPVNVVVDDPVVNVVSVVSNVVSVVSNVVSVVSSVVSVVSSVVSVVSSVSSVVSSVSSQVSNVVNVDHD

Radius of gyration: 36.11 Å; chains: 1; bounding box: 59×59×108 Å

Sequence (236 aa):
MNKTALMILLIILIVAVIIGGIFAVRAVVKSATNTTQNLTQQQQVDLAEKSELVELKNQLSALETSINNVKLDLKETTNNLQSQINTLKEQQATQQQSFASTDNFVYGSFDINVLNAQNCRQYLDMAEDAVRDAEDILDDAKSDEDDEKEEYDDAVAEYERLKALKDNTTYWNSLTESQQEDLEDDIDEAKKDKKDEKRDWEDAKDEVDDAENALDDAEKLERMIKTRCRSFGITS

Secondary structure (DSSP, 8-state):
--HHHHHHHHHHHHHHHHHHHHHHHHHHHTT------TTTHHHHHHHHHHHHHHHHHHHHHHHHHHHHHHHHHHHHHHHHHHHHHHHHHHHHHHHHHHTTSS----SS---GGG--TTTHHHHHHHHHHHHHHHHHHHHHHHHHHHHHHHHHHHHHHHHHHHHHHHH-HHHHTTS-HHHHHHHHHHHHHHHHHHHHHHHHHHHHHHHHHHHHHHHHHHHHHHHHHHHHHHHTT---